Protein AF-A0A3D5YZ89-F1 (afdb_monomer_lite)

Structure (mmCIF, N/CA/C/O backbone):
data_AF-A0A3D5YZ89-F1
#
_entry.id   AF-A0A3D5YZ89-F1
#
loop_
_atom_site.group_PDB
_atom_site.id
_atom_site.type_symbol
_atom_site.label_atom_id
_atom_site.label_alt_id
_atom_site.label_comp_id
_atom_site.label_asym_id
_atom_site.label_entity_id
_atom_site.label_seq_id
_atom_site.pdbx_PDB_ins_code
_atom_site.Cartn_x
_atom_site.Cartn_y
_atom_site.Cartn_z
_atom_site.occupancy
_atom_site.B_iso_or_equiv
_atom_site.auth_seq_id
_atom_site.auth_comp_id
_atom_site.auth_asym_id
_atom_site.auth_atom_id
_atom_site.pdbx_PDB_model_num
ATOM 1 N N . MET A 1 1 ? -28.361 -8.183 -2.624 1.00 69.25 1 MET A N 1
ATOM 2 C CA . MET A 1 1 ? -28.214 -6.725 -2.853 1.00 69.25 1 MET A CA 1
ATOM 3 C C . MET A 1 1 ? -28.915 -6.401 -4.161 1.00 69.25 1 MET A C 1
ATOM 5 O O . MET A 1 1 ? -28.669 -7.115 -5.120 1.00 69.25 1 MET A O 1
ATOM 9 N N . ASN A 1 2 ? -29.807 -5.407 -4.195 1.00 83.25 2 ASN A N 1
ATOM 10 C CA . ASN A 1 2 ? -30.509 -5.013 -5.426 1.00 83.25 2 ASN A CA 1
ATOM 11 C C . ASN A 1 2 ? -29.498 -4.507 -6.480 1.00 83.25 2 ASN A C 1
ATOM 13 O O . ASN A 1 2 ? -28.559 -3.793 -6.115 1.00 83.25 2 ASN A O 1
ATOM 17 N N . SER A 1 3 ? -29.699 -4.844 -7.758 1.00 82.25 3 SER A N 1
ATOM 18 C CA . SER A 1 3 ? -28.872 -4.436 -8.903 1.00 82.25 3 SER A CA 1
ATOM 19 C C . SER A 1 3 ? -28.568 -2.934 -8.925 1.00 82.25 3 SER A C 1
ATOM 21 O O . SER A 1 3 ? -27.428 -2.553 -9.172 1.00 82.25 3 SER A O 1
ATOM 23 N N . LYS A 1 4 ? -29.528 -2.073 -8.546 1.00 86.69 4 LYS A N 1
ATOM 24 C CA . LYS A 1 4 ? -29.306 -0.614 -8.467 1.00 86.69 4 LYS A CA 1
ATOM 25 C C . LYS A 1 4 ? -28.193 -0.228 -7.486 1.00 86.69 4 LYS A C 1
ATOM 27 O O . LYS A 1 4 ? -27.366 0.620 -7.790 1.00 86.69 4 LYS A O 1
ATOM 32 N N . LYS A 1 5 ? -28.133 -0.873 -6.317 1.00 87.19 5 LYS A N 1
ATOM 33 C CA . LYS A 1 5 ? -27.087 -0.599 -5.314 1.00 87.19 5 LYS A CA 1
ATOM 34 C C . LYS A 1 5 ? -25.722 -1.096 -5.783 1.00 87.19 5 LYS A C 1
ATOM 36 O O . LYS A 1 5 ? -24.715 -0.466 -5.498 1.00 87.19 5 LYS A O 1
ATOM 41 N N . LEU A 1 6 ? -25.696 -2.202 -6.528 1.00 86.06 6 LEU A N 1
ATOM 42 C CA . LEU A 1 6 ? -24.467 -2.757 -7.092 1.00 86.06 6 LEU A CA 1
ATOM 43 C C . LEU A 1 6 ? -23.848 -1.825 -8.142 1.00 86.06 6 LEU A C 1
ATOM 45 O O . LEU A 1 6 ? -22.629 -1.692 -8.169 1.00 86.06 6 LEU A O 1
ATOM 49 N N . LEU A 1 7 ? -24.686 -1.144 -8.931 1.00 89.50 7 LEU A N 1
ATOM 50 C CA . LEU A 1 7 ? -24.260 -0.097 -9.862 1.00 89.50 7 LEU A CA 1
ATOM 51 C C . LEU A 1 7 ? -23.676 1.122 -9.136 1.00 89.50 7 LEU A C 1
ATOM 53 O O . LEU A 1 7 ? -22.639 1.629 -9.543 1.00 89.50 7 LEU A O 1
ATOM 57 N N . LEU A 1 8 ? -24.279 1.555 -8.025 1.00 91.88 8 LEU A N 1
ATOM 58 C CA . LEU A 1 8 ? -23.751 2.686 -7.248 1.00 91.88 8 LEU A CA 1
ATOM 59 C C . LEU A 1 8 ? -22.347 2.412 -6.686 1.00 91.88 8 LEU A C 1
ATOM 61 O O . LEU A 1 8 ? -21.511 3.310 -6.675 1.00 91.88 8 LEU A O 1
ATOM 65 N N . LEU A 1 9 ? -22.052 1.167 -6.294 1.00 94.25 9 LEU A N 1
ATOM 66 C CA . LEU A 1 9 ? -20.716 0.781 -5.817 1.00 94.25 9 LEU A CA 1
ATOM 67 C C . LEU A 1 9 ? -19.635 0.782 -6.907 1.00 94.25 9 LEU A C 1
ATOM 69 O O . LEU A 1 9 ? -18.457 0.658 -6.572 1.00 94.25 9 LEU A O 1
ATOM 73 N N . LEU A 1 10 ? -20.009 0.882 -8.187 1.00 95.19 10 LEU A N 1
ATOM 74 C CA . LEU A 1 10 ? -19.057 1.002 -9.294 1.00 95.19 10 LEU A CA 1
ATOM 75 C C . LEU A 1 10 ? -18.620 2.447 -9.539 1.00 95.19 10 LEU A C 1
ATOM 77 O O . LEU A 1 10 ? -17.572 2.642 -10.140 1.00 95.19 10 LEU A O 1
ATOM 81 N N . ILE A 1 11 ? -19.365 3.448 -9.057 1.00 94.44 11 ILE A N 1
ATOM 82 C CA . ILE A 1 11 ? -19.089 4.860 -9.361 1.00 94.44 11 ILE A CA 1
ATOM 83 C C . ILE A 1 11 ? -17.685 5.261 -8.898 1.00 94.44 11 ILE A C 1
ATOM 85 O O . ILE A 1 11 ? -16.894 5.727 -9.709 1.00 94.44 11 ILE A O 1
ATOM 89 N N . ALA A 1 12 ? -17.354 5.049 -7.621 1.00 94.06 12 ALA A N 1
ATOM 90 C CA . ALA A 1 12 ? -16.049 5.434 -7.080 1.00 94.06 12 ALA A CA 1
ATOM 91 C C . ALA A 1 12 ? -14.871 4.655 -7.716 1.00 94.06 12 ALA A C 1
ATOM 93 O O . ALA A 1 12 ? -13.917 5.298 -8.151 1.00 94.06 12 ALA A O 1
ATOM 94 N N . PRO A 1 13 ? -14.927 3.313 -7.855 1.00 96.25 13 PRO A N 1
ATOM 95 C CA . PRO A 1 13 ? -13.930 2.545 -8.606 1.00 96.25 13 PRO A CA 1
ATOM 96 C C . PRO A 1 13 ? -13.715 3.014 -10.047 1.00 96.25 13 PRO A C 1
ATOM 98 O O . PRO A 1 13 ? -12.576 3.167 -10.480 1.00 96.25 13 PRO A O 1
ATOM 101 N N . LEU A 1 14 ? -14.798 3.250 -10.794 1.00 95.88 14 LEU A N 1
ATOM 102 C CA . LEU A 1 14 ? -14.707 3.708 -12.178 1.00 95.88 14 LEU A CA 1
ATOM 103 C C . LEU A 1 14 ? -14.147 5.126 -12.245 1.00 95.88 14 LEU A C 1
ATOM 105 O O . LEU A 1 14 ? -13.285 5.384 -13.076 1.00 95.88 14 LEU A O 1
ATOM 109 N N . ALA A 1 15 ? -14.569 6.020 -11.349 1.00 93.88 15 ALA A N 1
ATOM 110 C CA . ALA A 1 15 ? -14.008 7.363 -11.257 1.00 93.88 15 ALA A CA 1
ATOM 111 C C . ALA A 1 15 ? -12.496 7.322 -10.996 1.00 93.88 15 ALA A C 1
ATOM 113 O O . ALA A 1 15 ? -11.756 8.009 -11.691 1.00 93.88 15 ALA A O 1
ATOM 114 N N . TYR A 1 16 ? -12.028 6.473 -10.071 1.00 94.12 16 TYR A N 1
ATOM 115 C CA . TYR A 1 16 ? -10.596 6.264 -9.828 1.00 94.12 16 TYR A CA 1
ATOM 116 C C . TYR A 1 16 ? -9.877 5.785 -11.098 1.00 94.12 16 TYR A C 1
ATOM 118 O O . TYR A 1 16 ? -8.867 6.360 -11.496 1.00 94.12 16 TYR A O 1
ATOM 126 N N . PHE A 1 17 ? -10.430 4.775 -11.778 1.00 95.69 17 PHE A N 1
ATOM 127 C CA . PHE A 1 17 ? -9.839 4.222 -12.995 1.00 95.69 17 PHE A CA 1
ATOM 128 C C . PHE A 1 17 ? -9.752 5.228 -14.147 1.00 95.69 17 PHE A C 1
ATOM 130 O O . PHE A 1 17 ? -8.690 5.390 -14.756 1.00 95.69 17 PHE A O 1
ATOM 137 N N . PHE A 1 18 ? -10.854 5.918 -14.440 1.00 94.88 18 PHE A N 1
ATOM 138 C CA . PHE A 1 18 ? -10.903 6.907 -15.513 1.00 94.88 18 PHE A CA 1
ATOM 139 C C . PHE A 1 18 ? -10.019 8.109 -15.210 1.00 94.88 18 PHE A C 1
ATOM 141 O O . PHE A 1 18 ? -9.320 8.577 -16.102 1.00 94.88 18 PHE A O 1
ATOM 148 N N . LEU A 1 19 ? -9.995 8.570 -13.959 1.00 93.12 19 LEU A N 1
ATOM 149 C CA . LEU A 1 19 ? -9.131 9.666 -13.546 1.00 93.12 19 LEU A CA 1
ATOM 150 C C . LEU A 1 19 ? -7.648 9.303 -13.680 1.00 93.12 19 LEU A C 1
ATOM 152 O O . LEU A 1 19 ? -6.886 10.092 -14.229 1.00 93.12 19 LEU A O 1
ATOM 156 N N . GLY A 1 20 ? -7.245 8.109 -13.232 1.00 92.94 20 GLY A N 1
ATOM 157 C CA . GLY A 1 20 ? -5.869 7.631 -13.389 1.00 92.94 20 GLY A CA 1
ATOM 158 C C . GLY A 1 20 ? -5.457 7.526 -14.852 1.00 92.94 20 GLY A C 1
ATOM 159 O O . GLY A 1 20 ? -4.423 8.060 -15.244 1.00 92.94 20 GLY A O 1
ATOM 160 N N . SER A 1 21 ? -6.322 6.934 -15.677 1.00 92.75 21 SER A N 1
ATOM 161 C CA . SER A 1 21 ? -6.095 6.810 -17.122 1.00 92.75 21 SER A CA 1
ATOM 162 C C . SER A 1 21 ? -6.003 8.173 -17.815 1.00 92.75 21 SER A C 1
ATOM 164 O O . SER A 1 21 ? -5.168 8.365 -18.693 1.00 92.75 21 SER A O 1
ATOM 166 N N . TYR A 1 22 ? -6.841 9.130 -17.415 1.00 93.56 22 TYR A N 1
ATOM 167 C CA . TYR A 1 22 ? -6.833 10.490 -17.950 1.00 93.56 22 TYR A CA 1
ATOM 168 C C . TYR A 1 22 ? -5.555 11.247 -17.570 1.00 93.56 22 TYR A C 1
ATOM 170 O O . TYR A 1 22 ? -4.918 11.852 -18.428 1.00 93.56 22 TYR A O 1
ATOM 178 N N . ILE A 1 23 ? -5.137 11.172 -16.303 1.00 91.19 23 ILE A N 1
ATOM 179 C CA . ILE A 1 23 ? -3.900 11.814 -15.838 1.00 91.19 23 ILE A CA 1
ATOM 180 C C . ILE A 1 23 ? -2.678 11.189 -16.519 1.00 91.19 23 ILE A C 1
ATOM 182 O O . ILE A 1 23 ? -1.787 11.925 -16.932 1.00 91.19 23 ILE A O 1
ATOM 186 N N . LEU A 1 24 ? -2.656 9.865 -16.706 1.00 90.88 24 LEU A N 1
ATOM 187 C CA . LEU A 1 24 ? -1.606 9.182 -17.465 1.00 90.88 24 LEU A CA 1
ATOM 188 C C . LEU A 1 24 ? -1.498 9.725 -18.901 1.00 90.88 24 LEU A C 1
ATOM 190 O O . LEU A 1 24 ? -0.399 10.005 -19.370 1.00 90.88 24 LEU A O 1
ATOM 194 N N . GLN A 1 25 ? -2.629 9.924 -19.586 1.00 90.00 25 GLN A N 1
ATOM 195 C CA . GLN A 1 25 ? -2.637 10.480 -20.945 1.00 90.00 25 GLN A CA 1
ATOM 196 C C . GLN A 1 25 ? -2.096 11.912 -21.002 1.00 90.00 25 GLN A C 1
ATOM 198 O O . GLN A 1 25 ? -1.398 12.255 -21.952 1.00 90.00 25 GLN A O 1
ATOM 203 N N . ILE A 1 26 ? -2.395 12.737 -19.994 1.00 89.25 26 ILE A N 1
ATOM 204 C CA . ILE A 1 26 ? -1.856 14.102 -19.900 1.00 89.25 26 ILE A CA 1
ATOM 205 C C . ILE A 1 26 ? -0.351 14.081 -19.623 1.00 89.25 26 ILE A C 1
ATOM 207 O O . ILE A 1 26 ? 0.381 14.883 -20.196 1.00 89.25 26 ILE A O 1
ATOM 211 N N . ALA A 1 27 ? 0.107 13.184 -18.746 1.00 84.81 27 ALA A N 1
ATOM 212 C CA . ALA A 1 27 ? 1.514 13.078 -18.374 1.00 84.81 27 ALA A CA 1
ATOM 213 C C . ALA A 1 27 ? 2.408 12.659 -19.555 1.00 84.81 27 ALA A C 1
ATOM 215 O O . ALA A 1 27 ? 3.570 13.050 -19.607 1.00 84.81 27 ALA A O 1
ATOM 216 N N . GLY A 1 28 ? 1.877 11.903 -20.521 1.00 86.25 28 GLY A N 1
ATOM 217 C CA . GLY A 1 28 ? 2.613 11.499 -21.718 1.00 86.25 28 GLY A CA 1
ATOM 218 C C . GLY A 1 28 ? 3.746 10.511 -21.417 1.00 86.25 28 GLY A C 1
ATOM 219 O O . GLY A 1 28 ? 3.620 9.637 -20.564 1.00 86.25 28 GLY A O 1
ATOM 220 N N . PHE A 1 29 ? 4.864 10.611 -22.144 1.00 88.19 29 PHE A N 1
ATOM 221 C CA . PHE A 1 29 ? 5.974 9.658 -22.017 1.00 88.19 29 PHE A CA 1
ATOM 222 C C . PHE A 1 29 ? 6.746 9.827 -20.700 1.00 88.19 29 PHE A C 1
ATOM 224 O O . PHE A 1 29 ? 7.206 10.921 -20.368 1.00 88.19 29 PHE A O 1
ATOM 231 N N . PHE A 1 30 ? 6.947 8.727 -19.974 1.00 88.12 30 PHE A N 1
ATOM 232 C CA . PHE A 1 30 ? 7.710 8.686 -18.723 1.00 88.12 30 PHE A CA 1
ATOM 233 C C . PHE A 1 30 ? 9.179 9.055 -18.935 1.00 88.12 30 PHE A C 1
ATOM 235 O O . PHE A 1 30 ? 9.796 9.670 -18.067 1.00 88.12 30 PHE A O 1
ATOM 242 N N . SER A 1 31 ? 9.736 8.725 -20.100 1.00 87.44 31 SER A N 1
ATOM 243 C CA . SER A 1 31 ? 11.105 9.083 -20.475 1.00 87.44 31 SER A CA 1
ATOM 244 C C . SER A 1 31 ? 11.361 10.596 -20.559 1.00 87.44 31 SER A C 1
ATOM 246 O O . SER A 1 31 ? 12.517 11.007 -20.475 1.00 87.44 31 SER A O 1
ATOM 248 N N . LEU A 1 32 ? 10.319 11.431 -20.680 1.00 85.81 32 LEU A N 1
ATOM 249 C CA . LEU A 1 32 ? 10.451 12.881 -20.887 1.00 85.81 32 LEU A CA 1
ATOM 250 C C . LEU A 1 32 ? 10.282 13.736 -19.618 1.00 85.81 32 LEU A C 1
ATOM 252 O O . LEU A 1 32 ? 10.770 14.863 -19.590 1.00 85.81 32 LEU A O 1
ATOM 256 N N . HIS A 1 33 ? 9.612 13.238 -18.573 1.00 74.81 33 HIS A N 1
ATOM 257 C CA . HIS A 1 33 ? 9.124 14.079 -17.460 1.00 74.81 33 HIS A CA 1
ATOM 258 C C . HIS A 1 33 ? 9.771 13.784 -16.098 1.00 74.81 33 HIS A C 1
ATOM 260 O O . HIS A 1 33 ? 9.301 14.259 -15.066 1.00 74.81 33 HIS A O 1
ATOM 266 N N . GLY A 1 34 ? 10.879 13.042 -16.092 1.00 63.22 34 GLY A N 1
ATOM 267 C CA . GLY A 1 34 ? 11.576 12.639 -14.874 1.00 63.22 34 GLY A CA 1
ATOM 268 C C . GLY A 1 34 ? 11.187 11.223 -14.470 1.00 63.22 34 GLY A C 1
ATOM 269 O O . GLY A 1 34 ? 10.025 10.912 -14.239 1.00 63.22 34 GLY A O 1
ATOM 270 N N . ALA A 1 35 ? 12.190 10.355 -14.419 1.00 68.38 35 ALA A N 1
ATOM 271 C CA . ALA A 1 35 ? 12.009 8.914 -14.326 1.00 68.38 35 ALA A CA 1
ATOM 272 C C . ALA A 1 35 ? 12.094 8.378 -12.882 1.00 68.38 35 ALA A C 1
ATOM 274 O O . ALA A 1 35 ? 12.269 7.177 -12.695 1.00 68.38 35 ALA A O 1
ATOM 275 N N . ASP A 1 36 ? 12.046 9.246 -11.868 1.00 79.50 36 ASP A N 1
ATOM 276 C CA . ASP A 1 36 ? 12.190 8.863 -10.459 1.00 79.50 36 ASP A CA 1
ATOM 277 C C . ASP A 1 36 ? 10.846 8.980 -9.711 1.00 79.50 36 ASP A C 1
ATOM 279 O O . ASP A 1 36 ? 10.314 10.094 -9.602 1.00 79.50 36 ASP A O 1
ATOM 283 N N . PRO A 1 37 ? 10.286 7.877 -9.168 1.00 88.75 37 PRO A N 1
ATOM 284 C CA . PRO A 1 37 ? 10.912 6.558 -9.000 1.00 88.75 37 PRO A CA 1
ATOM 285 C C . PRO A 1 37 ? 10.583 5.515 -10.079 1.00 88.75 37 PRO A C 1
ATOM 287 O O . PRO A 1 37 ? 10.983 4.355 -9.953 1.00 88.75 37 PRO A O 1
ATOM 290 N N . GLU A 1 38 ? 9.878 5.882 -11.148 1.00 91.88 38 GLU A N 1
ATOM 291 C CA . GLU A 1 38 ? 9.334 4.956 -12.149 1.00 91.88 38 GLU A CA 1
ATOM 292 C C . GLU A 1 38 ? 10.390 4.033 -12.782 1.00 91.88 38 GLU A C 1
ATOM 294 O O . GLU A 1 38 ? 10.180 2.824 -12.885 1.00 91.88 38 GLU A O 1
ATOM 299 N N . CYS A 1 39 ? 11.549 4.570 -13.164 1.00 91.50 39 CYS A N 1
ATOM 300 C CA . CYS A 1 39 ? 12.655 3.826 -13.767 1.00 91.50 39 CYS A CA 1
ATOM 301 C C . CYS A 1 39 ? 13.263 2.820 -12.790 1.00 91.50 39 CYS A C 1
ATOM 303 O O . CYS A 1 39 ? 13.548 1.677 -13.147 1.00 91.50 39 CYS A O 1
ATOM 305 N N . ILE A 1 40 ? 13.413 3.203 -11.527 1.00 90.81 40 ILE A N 1
ATOM 306 C CA . ILE A 1 40 ? 13.962 2.314 -10.509 1.00 90.81 40 ILE A CA 1
ATOM 307 C C . ILE A 1 40 ? 13.003 1.141 -10.233 1.00 90.81 40 ILE A C 1
ATOM 309 O O . ILE A 1 40 ? 13.446 -0.010 -10.105 1.00 90.81 40 ILE A O 1
ATOM 313 N N . TYR A 1 41 ? 11.689 1.388 -10.223 1.00 93.69 41 TYR A N 1
ATOM 314 C CA . TYR A 1 41 ? 10.683 0.323 -10.149 1.00 93.69 41 TYR A CA 1
ATOM 315 C C . TYR A 1 41 ? 10.621 -0.525 -11.420 1.00 93.69 41 TYR A C 1
ATOM 317 O O . TYR A 1 41 ? 10.452 -1.741 -11.320 1.00 93.69 41 TYR A O 1
ATOM 325 N N . PHE A 1 42 ? 10.828 0.074 -12.592 1.00 95.00 42 PHE A N 1
ATOM 326 C CA . PHE A 1 42 ? 10.942 -0.642 -13.860 1.00 95.00 42 PHE A CA 1
ATOM 327 C C . PHE A 1 42 ? 12.118 -1.625 -13.846 1.00 95.00 42 PHE A C 1
ATOM 329 O O . PHE A 1 42 ? 11.928 -2.815 -14.092 1.00 95.00 42 PHE A O 1
ATOM 336 N N . ILE A 1 43 ? 13.323 -1.167 -13.492 1.00 94.31 43 ILE A N 1
ATOM 337 C CA . ILE A 1 43 ? 14.522 -2.017 -13.436 1.00 94.31 43 ILE A CA 1
ATOM 338 C C . ILE A 1 43 ? 14.361 -3.117 -12.383 1.00 94.31 43 ILE A C 1
ATOM 340 O O . ILE A 1 43 ? 14.690 -4.277 -12.638 1.00 94.31 43 ILE A O 1
ATOM 344 N N . SER A 1 44 ? 13.804 -2.783 -11.218 1.00 94.38 44 SER A N 1
ATOM 345 C CA . SER A 1 44 ? 13.536 -3.761 -10.159 1.00 94.38 44 SER A CA 1
ATOM 346 C C . SER A 1 44 ? 12.519 -4.817 -10.606 1.00 94.38 44 SER A C 1
ATOM 348 O O . SER A 1 44 ? 12.760 -6.011 -10.438 1.00 94.38 44 SER A O 1
ATOM 350 N N . GLY A 1 45 ? 11.424 -4.400 -11.248 1.00 95.62 45 GLY A N 1
ATOM 351 C CA . GLY A 1 45 ? 10.426 -5.297 -11.827 1.00 95.62 45 GLY A CA 1
ATOM 352 C C . GLY A 1 45 ? 10.998 -6.188 -12.929 1.00 95.62 45 GLY A C 1
ATOM 353 O O . GLY A 1 45 ? 10.734 -7.388 -12.946 1.00 95.62 45 GLY A O 1
ATOM 354 N N . LEU A 1 46 ? 11.849 -5.644 -13.803 1.00 96.12 46 LEU A N 1
ATOM 355 C CA . LEU A 1 46 ? 12.543 -6.411 -14.839 1.00 96.12 46 LEU A CA 1
ATOM 356 C C . LEU A 1 46 ? 13.503 -7.446 -14.234 1.00 96.12 46 LEU A C 1
ATOM 358 O O . LEU A 1 46 ? 13.571 -8.578 -14.714 1.00 96.12 46 LEU A O 1
ATOM 362 N N . SER A 1 47 ? 14.218 -7.094 -13.164 1.00 95.25 47 SER A N 1
ATOM 363 C CA . SER A 1 47 ? 15.087 -8.029 -12.441 1.00 95.25 47 SER A CA 1
ATOM 364 C C . SER A 1 47 ? 14.284 -9.207 -11.877 1.00 95.25 47 SER A C 1
ATOM 366 O O . SER A 1 47 ? 14.579 -10.368 -12.183 1.00 95.25 47 SER A O 1
ATOM 368 N N . VAL A 1 48 ? 13.187 -8.912 -11.171 1.00 96.00 48 VAL A N 1
ATOM 369 C CA . VAL A 1 48 ? 12.275 -9.923 -10.616 1.00 96.00 48 VAL A CA 1
ATOM 370 C C . VAL A 1 48 ? 11.628 -10.762 -11.722 1.00 96.00 48 VAL A C 1
ATOM 372 O O . VAL A 1 48 ? 11.553 -11.984 -11.596 1.00 96.00 48 VAL A O 1
ATOM 375 N N . ALA A 1 49 ? 11.245 -10.159 -12.851 1.00 97.06 49 ALA A N 1
ATOM 376 C CA . ALA A 1 49 ? 10.716 -10.881 -14.010 1.00 97.06 49 ALA A CA 1
ATOM 377 C C . ALA A 1 49 ? 11.718 -11.893 -14.578 1.00 97.06 49 ALA A C 1
ATOM 379 O O . ALA A 1 49 ? 11.311 -12.938 -15.087 1.00 97.06 49 ALA A O 1
ATOM 380 N N . ASN A 1 50 ? 13.019 -11.611 -14.488 1.00 96.31 50 ASN A N 1
ATOM 381 C CA . ASN A 1 50 ? 14.099 -12.522 -14.871 1.00 96.31 50 ASN A CA 1
ATOM 382 C C . ASN A 1 50 ? 14.434 -13.566 -13.787 1.00 96.31 50 ASN A C 1
ATOM 384 O O . ASN A 1 50 ? 15.400 -14.309 -13.946 1.00 96.31 50 ASN A O 1
ATOM 388 N N . GLY A 1 51 ? 13.666 -13.633 -12.696 1.00 93.56 51 GLY A N 1
ATOM 389 C CA . GLY A 1 51 ? 13.915 -14.546 -11.579 1.00 93.56 51 GLY A CA 1
ATOM 390 C C . GLY A 1 51 ? 15.071 -14.111 -10.675 1.00 93.56 51 GLY A C 1
ATOM 391 O O . GLY A 1 51 ? 15.551 -14.906 -9.871 1.00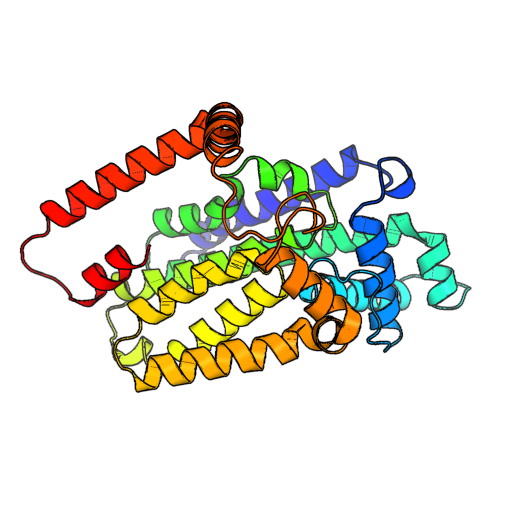 93.56 51 GLY A O 1
ATOM 392 N N . LYS A 1 52 ? 15.538 -12.862 -10.798 1.00 92.06 52 LYS A N 1
ATOM 393 C CA . LYS A 1 52 ? 16.595 -12.307 -9.950 1.00 92.06 52 LYS A CA 1
ATOM 394 C C . LYS A 1 52 ? 15.970 -11.560 -8.774 1.00 92.06 52 LYS A C 1
ATOM 396 O O . LYS A 1 52 ? 15.052 -10.768 -8.945 1.00 92.06 52 LYS A O 1
ATOM 401 N N . LEU A 1 53 ? 16.497 -11.796 -7.574 1.00 86.19 53 LEU A N 1
ATOM 402 C CA .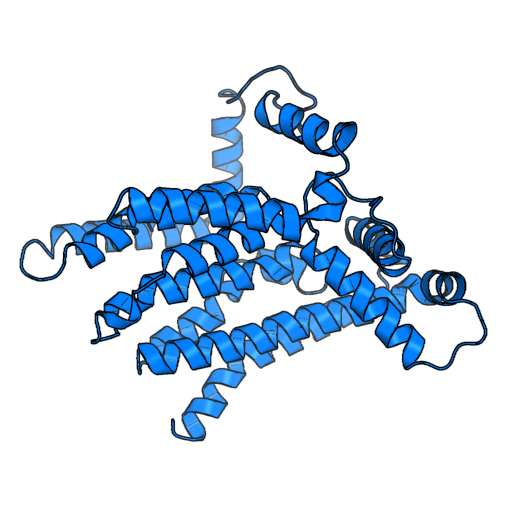 LEU A 1 53 ? 16.043 -11.131 -6.343 1.00 86.19 53 LEU A CA 1
ATOM 403 C C . LEU A 1 53 ? 16.857 -9.873 -6.002 1.00 86.19 53 LEU A C 1
ATOM 405 O O . LEU A 1 53 ? 16.541 -9.180 -5.042 1.00 86.19 53 LEU A O 1
ATOM 409 N N . MET A 1 54 ? 17.893 -9.566 -6.785 1.00 82.88 54 MET A N 1
ATOM 410 C CA . MET A 1 54 ? 18.633 -8.310 -6.664 1.00 82.88 54 MET A CA 1
ATOM 411 C C . MET A 1 54 ? 17.808 -7.178 -7.270 1.00 82.88 54 MET A C 1
ATOM 413 O O . MET A 1 54 ? 17.459 -7.226 -8.449 1.00 82.88 54 MET A O 1
ATOM 417 N N . LEU A 1 55 ? 17.495 -6.168 -6.469 1.00 83.19 55 LEU A N 1
ATOM 418 C CA . LEU A 1 55 ? 16.672 -5.032 -6.875 1.00 83.19 55 LEU A CA 1
ATOM 419 C C . LEU A 1 55 ? 17.531 -3.804 -7.164 1.00 83.19 55 LEU A C 1
ATOM 421 O O . LEU A 1 55 ? 18.597 -3.641 -6.580 1.00 83.19 55 LEU A O 1
ATOM 425 N N . GLY A 1 56 ? 17.024 -2.920 -8.026 1.00 72.62 56 GLY A N 1
ATOM 426 C CA . GLY A 1 56 ? 17.582 -1.576 -8.187 1.00 72.62 56 GLY A CA 1
ATOM 427 C C . GLY A 1 56 ? 17.115 -0.615 -7.090 1.00 72.62 56 GLY A C 1
ATOM 428 O O . GLY A 1 56 ? 17.845 0.304 -6.740 1.00 72.62 56 GLY A O 1
ATOM 429 N N . HIS A 1 57 ? 15.918 -0.836 -6.529 1.00 77.25 57 HIS A N 1
ATOM 430 C CA . HIS A 1 57 ? 15.376 -0.032 -5.437 1.00 77.25 57 HIS A CA 1
ATOM 431 C C . HIS A 1 57 ? 15.518 -0.715 -4.086 1.00 77.25 57 HIS A C 1
ATOM 433 O O . HIS A 1 57 ? 15.055 -1.843 -3.903 1.00 77.25 57 HIS A O 1
ATOM 439 N N . ILE A 1 58 ? 16.091 0.011 -3.136 1.00 77.62 58 ILE A N 1
ATOM 440 C CA . ILE A 1 58 ? 16.302 -0.445 -1.760 1.00 77.62 58 ILE A CA 1
ATOM 441 C C . ILE A 1 58 ? 15.984 0.638 -0.721 1.00 77.62 58 ILE A C 1
ATOM 443 O O . ILE A 1 58 ? 15.971 0.350 0.471 1.00 77.62 58 ILE A O 1
ATOM 447 N N . ASP A 1 59 ? 15.689 1.864 -1.164 1.00 75.81 59 ASP A N 1
ATOM 448 C CA . ASP A 1 59 ? 15.392 3.017 -0.301 1.00 75.81 59 ASP A CA 1
ATOM 449 C C . ASP A 1 59 ? 13.942 3.006 0.220 1.00 75.81 59 ASP A C 1
ATOM 451 O O . ASP A 1 59 ? 13.452 3.962 0.809 1.00 75.81 59 ASP A O 1
ATOM 455 N N . ASN A 1 60 ? 13.205 1.930 -0.034 1.00 83.69 60 ASN A N 1
ATOM 456 C CA . ASN A 1 60 ? 12.043 1.455 0.704 1.00 83.69 60 ASN A CA 1
ATOM 457 C C . ASN A 1 60 ? 11.731 0.029 0.195 1.00 83.69 60 ASN A C 1
ATOM 459 O O . ASN A 1 60 ? 12.345 -0.432 -0.770 1.00 83.69 60 ASN A O 1
ATOM 463 N N . PRO A 1 61 ? 10.786 -0.702 0.815 1.00 88.19 61 PRO A N 1
ATOM 464 C CA . PRO A 1 61 ? 10.470 -2.039 0.350 1.00 88.19 61 PRO A CA 1
ATOM 465 C C . PRO A 1 61 ? 9.870 -2.079 -1.057 1.00 88.19 61 PRO A C 1
ATOM 467 O O . PRO A 1 61 ? 10.417 -2.758 -1.926 1.00 88.19 61 PRO A O 1
ATOM 470 N N . GLY A 1 62 ? 8.737 -1.394 -1.279 1.00 93.44 62 GLY A N 1
ATOM 471 C CA . GLY A 1 62 ? 8.078 -1.274 -2.586 1.00 93.44 62 GLY A CA 1
ATOM 472 C C . GLY A 1 62 ? 7.788 -2.600 -3.307 1.00 93.44 62 GLY A C 1
ATOM 473 O O . GLY A 1 62 ? 7.465 -2.611 -4.496 1.00 93.44 62 GLY A O 1
ATOM 474 N N . THR A 1 63 ? 7.911 -3.735 -2.618 1.00 94.62 63 THR A N 1
ATOM 475 C CA . THR A 1 63 ? 8.069 -5.052 -3.239 1.00 94.62 63 THR A CA 1
ATOM 476 C C . THR A 1 63 ? 6.792 -5.542 -3.925 1.00 94.62 63 THR A C 1
ATOM 478 O O . THR A 1 63 ? 6.889 -6.088 -5.024 1.00 94.62 63 THR A O 1
ATOM 481 N N . PRO A 1 64 ? 5.578 -5.284 -3.396 1.00 96.75 64 PRO A N 1
ATOM 482 C CA . PRO A 1 64 ? 4.346 -5.582 -4.120 1.00 96.75 64 PRO A CA 1
ATOM 483 C C . PRO A 1 64 ? 4.265 -4.921 -5.499 1.00 96.75 64 PRO A C 1
ATOM 485 O O . PRO A 1 64 ? 3.803 -5.557 -6.445 1.00 96.75 64 PRO A O 1
ATOM 488 N N . LEU A 1 65 ? 4.759 -3.685 -5.647 1.00 96.44 65 LEU A N 1
ATOM 489 C CA . LEU A 1 65 ? 4.809 -3.028 -6.954 1.00 96.44 65 LEU A CA 1
ATOM 490 C C . LEU A 1 65 ? 5.842 -3.693 -7.872 1.00 96.44 65 LEU A C 1
ATOM 492 O O . LEU A 1 65 ? 5.568 -3.876 -9.052 1.00 96.44 65 LEU A O 1
ATOM 496 N N . GLN A 1 66 ? 6.994 -4.106 -7.341 1.00 95.81 66 GLN A N 1
ATOM 497 C CA . GLN A 1 66 ? 8.024 -4.812 -8.114 1.00 95.81 66 GLN A CA 1
ATOM 498 C C . GLN A 1 66 ? 7.514 -6.166 -8.632 1.00 95.81 66 GLN A C 1
ATOM 500 O O . GLN A 1 66 ? 7.742 -6.508 -9.792 1.00 95.81 66 GLN A O 1
ATOM 505 N N . TYR A 1 67 ? 6.771 -6.915 -7.811 1.00 96.88 67 TYR A N 1
ATOM 506 C CA . TYR A 1 67 ? 6.121 -8.154 -8.242 1.00 96.88 67 TYR A CA 1
ATOM 507 C C . TYR A 1 67 ? 5.032 -7.909 -9.285 1.00 96.88 67 TYR A C 1
ATOM 509 O O . TYR A 1 67 ? 4.959 -8.642 -10.272 1.00 96.88 67 TYR A O 1
ATOM 517 N N . LEU A 1 68 ? 4.209 -6.872 -9.099 1.00 97.94 68 LEU A N 1
ATOM 518 C CA . LEU A 1 68 ? 3.203 -6.493 -10.087 1.00 97.94 68 LEU A CA 1
ATOM 519 C C . LEU A 1 68 ? 3.860 -6.107 -11.419 1.00 97.94 68 LEU A C 1
ATOM 521 O O . LEU A 1 68 ? 3.425 -6.583 -12.463 1.00 97.94 68 LEU A O 1
ATOM 525 N N . ALA A 1 69 ? 4.933 -5.314 -11.385 1.00 97.56 69 ALA A N 1
ATOM 526 C CA . ALA A 1 69 ? 5.720 -4.951 -12.559 1.00 97.56 69 ALA A CA 1
ATOM 527 C C . ALA A 1 69 ? 6.261 -6.193 -13.272 1.00 97.56 69 ALA A C 1
ATOM 529 O O . ALA A 1 69 ? 6.065 -6.345 -14.475 1.00 97.56 69 ALA A O 1
ATOM 530 N N . ALA A 1 70 ? 6.855 -7.127 -12.527 1.00 97.81 70 ALA A N 1
ATOM 531 C CA . ALA A 1 70 ? 7.378 -8.364 -13.088 1.00 97.81 70 ALA A CA 1
ATOM 532 C C . ALA A 1 70 ? 6.300 -9.198 -13.796 1.00 97.81 70 ALA A C 1
ATOM 534 O O . ALA A 1 70 ? 6.512 -9.675 -14.915 1.00 97.81 70 ALA A O 1
ATOM 535 N N . LEU A 1 71 ? 5.133 -9.343 -13.159 1.00 98.44 71 LEU A N 1
ATOM 536 C CA . LEU A 1 71 ? 3.985 -10.045 -13.725 1.00 98.44 71 LEU A CA 1
ATOM 537 C C . LEU A 1 71 ? 3.478 -9.346 -14.991 1.00 98.44 71 LEU A C 1
ATOM 539 O O . LEU A 1 71 ? 3.320 -9.995 -16.023 1.00 98.44 71 LEU A O 1
ATOM 543 N N . VAL A 1 72 ? 3.256 -8.031 -14.928 1.00 98.50 72 VAL A N 1
ATOM 544 C CA . VAL A 1 72 ? 2.764 -7.241 -16.063 1.00 98.50 72 VAL A CA 1
ATOM 545 C C . VAL A 1 72 ? 3.737 -7.321 -17.234 1.00 98.50 72 VAL A C 1
ATOM 547 O O . VAL A 1 72 ? 3.301 -7.575 -18.350 1.00 98.50 72 VAL A O 1
ATOM 550 N N . PHE A 1 73 ? 5.045 -7.190 -17.007 1.00 98.44 73 PHE A N 1
ATOM 551 C CA . PHE A 1 73 ? 6.032 -7.244 -18.088 1.00 98.44 73 PHE A CA 1
ATOM 552 C C . PHE A 1 73 ? 6.027 -8.606 -18.785 1.00 98.44 73 PHE A C 1
ATOM 554 O O . PHE A 1 73 ? 6.034 -8.675 -20.012 1.00 98.44 73 PHE A O 1
ATOM 561 N N . ARG A 1 74 ? 5.947 -9.703 -18.021 1.00 98.19 74 ARG A N 1
ATOM 562 C CA . ARG A 1 74 ? 5.846 -11.053 -18.592 1.00 98.19 74 ARG A CA 1
ATOM 563 C C . ARG A 1 74 ? 4.550 -11.261 -19.370 1.00 98.19 74 ARG A C 1
ATOM 565 O O . ARG A 1 74 ? 4.602 -11.833 -20.455 1.00 98.19 74 ARG A O 1
ATOM 572 N N . LEU A 1 75 ? 3.418 -10.789 -18.849 1.00 98.25 75 LEU A N 1
ATOM 573 C CA . LEU A 1 75 ? 2.125 -10.895 -19.528 1.00 98.25 75 LEU A CA 1
ATOM 574 C C . LEU A 1 75 ? 2.088 -10.066 -20.814 1.00 98.25 75 LEU A C 1
ATOM 576 O O . LEU A 1 75 ? 1.645 -10.566 -21.840 1.00 98.25 75 LEU A O 1
ATOM 580 N N . VAL A 1 76 ? 2.583 -8.828 -20.781 1.00 98.19 76 VAL A N 1
ATOM 581 C CA . VAL A 1 76 ? 2.638 -7.960 -21.964 1.00 98.19 76 VAL A CA 1
ATOM 582 C C . VAL A 1 76 ? 3.514 -8.581 -23.037 1.00 98.19 76 VAL A C 1
ATOM 584 O O . VAL A 1 76 ? 3.057 -8.694 -24.170 1.00 98.19 76 VAL A O 1
ATOM 587 N N . TYR A 1 77 ? 4.718 -9.039 -22.683 1.00 97.94 77 TYR A N 1
ATOM 588 C CA . TYR A 1 77 ? 5.602 -9.724 -23.623 1.00 97.94 77 TYR A CA 1
ATOM 589 C C . TYR A 1 77 ? 4.938 -10.971 -24.216 1.00 97.94 77 TYR A C 1
ATOM 591 O O . TYR A 1 77 ? 4.971 -11.158 -25.421 1.00 97.94 77 TYR A O 1
ATOM 599 N N . PHE A 1 78 ? 4.275 -11.789 -23.393 1.00 97.38 78 PHE A N 1
ATOM 600 C CA . PHE A 1 78 ? 3.585 -12.994 -23.860 1.00 97.38 78 PHE A CA 1
ATOM 601 C C . PHE A 1 78 ? 2.414 -12.702 -24.816 1.00 97.38 78 PHE A C 1
ATOM 603 O O . PHE A 1 78 ? 2.140 -13.501 -25.707 1.00 97.38 78 PHE A O 1
ATOM 610 N N . LEU A 1 79 ? 1.705 -11.585 -24.625 1.00 96.75 79 LEU A N 1
ATOM 611 C CA . LEU A 1 79 ? 0.496 -11.253 -25.385 1.00 96.75 79 LEU A CA 1
ATOM 612 C C . LEU A 1 79 ? 0.757 -10.399 -26.632 1.00 96.75 79 LEU A C 1
ATOM 614 O O . LEU A 1 79 ? -0.069 -10.398 -27.545 1.00 96.75 79 LEU A O 1
ATOM 618 N N . ARG A 1 80 ? 1.858 -9.641 -26.679 1.00 94.56 80 ARG A N 1
ATOM 619 C CA . ARG A 1 80 ? 2.179 -8.769 -27.818 1.00 94.56 80 ARG A CA 1
ATOM 620 C C . ARG A 1 80 ? 3.023 -9.500 -28.856 1.00 94.56 80 ARG A C 1
ATOM 622 O O . ARG A 1 80 ? 3.822 -10.368 -28.533 1.00 94.56 80 ARG A O 1
ATOM 629 N N . SER A 1 81 ? 2.924 -9.080 -30.111 1.00 92.62 81 SER A N 1
ATOM 630 C CA . SER A 1 81 ? 3.886 -9.495 -31.131 1.00 92.62 81 SER A CA 1
ATOM 631 C C . SER A 1 81 ? 5.240 -8.824 -30.879 1.00 92.62 81 SER A C 1
ATOM 633 O O . SER A 1 81 ? 5.313 -7.603 -30.733 1.00 92.62 81 SER A O 1
ATOM 635 N N . HIS A 1 82 ? 6.313 -9.611 -30.851 1.00 92.81 82 HIS A N 1
ATOM 636 C CA . HIS A 1 82 ? 7.682 -9.132 -30.669 1.00 92.81 82 HIS A CA 1
ATOM 637 C C . HIS A 1 82 ? 8.656 -9.957 -31.524 1.00 92.81 82 HIS A C 1
ATOM 639 O O . HIS A 1 82 ? 8.390 -11.110 -31.855 1.00 92.81 82 HIS A O 1
ATOM 645 N N . GLN A 1 83 ? 9.796 -9.361 -31.883 1.00 87.31 83 GLN A N 1
ATOM 646 C CA . GLN A 1 83 ? 10.846 -10.018 -32.682 1.00 87.31 83 GLN A CA 1
ATOM 647 C C . GLN A 1 83 ? 12.143 -10.261 -31.892 1.00 87.31 83 GLN A C 1
ATOM 649 O O . GLN A 1 83 ? 12.995 -11.031 -32.325 1.00 87.31 83 GLN A O 1
ATOM 654 N N . GLY A 1 84 ? 12.301 -9.610 -30.735 1.00 91.38 84 GLY A N 1
ATOM 655 C CA . GLY A 1 84 ? 13.491 -9.707 -29.889 1.00 91.38 84 GLY A CA 1
ATOM 656 C C . GLY A 1 84 ? 13.296 -10.601 -28.667 1.00 91.38 84 GLY A C 1
ATOM 657 O O . GLY A 1 84 ? 12.201 -11.095 -28.399 1.00 91.38 84 GLY A O 1
ATOM 658 N N . SER A 1 85 ? 14.375 -10.770 -27.901 1.00 96.19 85 SER A N 1
ATOM 659 C CA . SER A 1 85 ? 14.322 -11.397 -26.578 1.00 96.19 85 SER A CA 1
ATOM 660 C C . SER A 1 85 ? 13.545 -10.529 -25.582 1.00 96.19 85 SER A C 1
ATOM 662 O O . SER A 1 85 ? 13.439 -9.316 -25.757 1.00 96.19 85 SER A O 1
ATOM 664 N N . PHE A 1 86 ? 13.064 -11.138 -24.493 1.00 97.19 86 PHE A N 1
ATOM 665 C CA . PHE A 1 86 ? 12.302 -10.456 -23.437 1.00 97.19 86 PHE A CA 1
ATOM 666 C C . PHE A 1 86 ? 12.949 -9.151 -22.962 1.00 97.19 86 PHE A C 1
ATOM 668 O O . PHE A 1 86 ? 12.313 -8.103 -22.977 1.00 97.19 86 PHE A O 1
ATOM 675 N N . ASN A 1 87 ? 14.231 -9.192 -22.595 1.00 96.94 87 ASN A N 1
ATOM 676 C CA . ASN A 1 87 ? 14.921 -8.006 -22.085 1.00 96.94 87 ASN A CA 1
ATOM 677 C C . ASN A 1 87 ? 15.075 -6.924 -23.157 1.00 96.94 87 ASN A C 1
ATOM 679 O O . ASN A 1 87 ? 14.926 -5.746 -22.848 1.00 96.94 87 ASN A O 1
ATOM 683 N N . HIS A 1 88 ? 15.342 -7.315 -24.406 1.00 96.56 88 HIS A N 1
ATOM 684 C CA . HIS A 1 88 ? 15.440 -6.363 -25.506 1.00 96.56 88 HIS A CA 1
ATOM 685 C C . HIS A 1 88 ? 14.090 -5.689 -25.778 1.00 96.56 88 HIS A C 1
ATOM 687 O O . HIS A 1 88 ? 14.039 -4.470 -25.878 1.00 96.56 88 HIS A O 1
ATOM 693 N N . ASP A 1 89 ? 12.997 -6.454 -25.855 1.00 97.25 89 ASP A N 1
ATOM 694 C CA . ASP A 1 89 ? 11.658 -5.899 -26.088 1.00 97.25 89 ASP A CA 1
ATOM 695 C C . ASP A 1 89 ? 11.220 -4.959 -24.956 1.00 97.25 89 ASP A C 1
ATOM 697 O O . ASP A 1 89 ? 10.755 -3.853 -25.232 1.00 97.25 89 ASP A O 1
ATOM 701 N N . VAL A 1 90 ? 11.430 -5.356 -23.696 1.00 97.00 90 VAL A N 1
ATOM 702 C CA . VAL A 1 90 ? 11.066 -4.542 -22.528 1.00 97.00 90 VAL A CA 1
ATOM 703 C C . VAL A 1 90 ? 11.846 -3.228 -22.490 1.00 97.00 90 VAL A C 1
ATOM 705 O O . VAL A 1 90 ? 11.244 -2.172 -22.313 1.00 97.00 90 VAL A O 1
ATOM 708 N N . LEU A 1 91 ? 13.165 -3.268 -22.706 1.00 95.50 91 LEU A N 1
ATOM 709 C CA . LEU A 1 91 ? 14.005 -2.066 -22.710 1.00 95.50 91 LEU A CA 1
ATOM 710 C C . LEU A 1 91 ? 13.720 -1.160 -23.915 1.00 95.50 91 LEU A C 1
ATOM 712 O O . LEU A 1 91 ? 13.632 0.053 -23.752 1.00 95.50 91 LEU A O 1
ATOM 716 N N . ALA A 1 92 ? 13.531 -1.735 -25.106 1.00 95.62 92 ALA A N 1
ATOM 717 C CA . ALA A 1 92 ? 13.235 -0.971 -26.317 1.00 95.62 92 ALA A CA 1
ATOM 718 C C . ALA A 1 92 ? 11.856 -0.291 -26.269 1.00 95.62 92 ALA A C 1
ATOM 720 O O . ALA A 1 92 ? 11.649 0.719 -26.933 1.00 95.62 92 ALA A O 1
ATOM 721 N N . ASN A 1 93 ? 10.918 -0.824 -25.478 1.00 95.81 93 ASN A N 1
ATOM 722 C CA . ASN A 1 93 ? 9.562 -0.294 -25.333 1.00 95.81 93 ASN A CA 1
ATOM 723 C C . ASN A 1 93 ? 9.285 0.225 -23.908 1.00 95.81 93 ASN A C 1
ATOM 725 O O . ASN A 1 93 ? 8.160 0.101 -23.417 1.00 95.81 93 ASN A O 1
ATOM 729 N N . PHE A 1 94 ? 10.298 0.801 -23.251 1.00 94.62 94 PHE A N 1
ATOM 730 C CA . PHE A 1 94 ? 10.262 1.275 -21.860 1.00 94.62 94 PHE A CA 1
ATOM 731 C C . PHE A 1 94 ? 8.966 2.016 -21.483 1.00 94.62 94 PHE A C 1
ATOM 733 O O . PHE A 1 94 ? 8.254 1.602 -20.565 1.00 94.62 94 PHE A O 1
ATOM 740 N N . ASP A 1 95 ? 8.620 3.069 -22.229 1.00 94.75 95 ASP A N 1
ATOM 741 C CA . ASP A 1 95 ? 7.442 3.895 -21.950 1.00 94.75 95 ASP A CA 1
ATOM 742 C C . ASP A 1 95 ? 6.135 3.108 -22.041 1.00 94.75 95 ASP A C 1
ATOM 744 O O . ASP A 1 95 ? 5.255 3.270 -21.197 1.00 94.75 95 ASP A O 1
ATOM 748 N N . MET A 1 96 ? 6.005 2.229 -23.036 1.00 95.31 96 MET A N 1
ATOM 749 C CA . MET A 1 96 ? 4.805 1.416 -23.227 1.00 95.31 96 MET A CA 1
ATOM 750 C C . MET A 1 96 ? 4.613 0.448 -22.058 1.00 95.31 96 MET A C 1
ATOM 752 O O . MET A 1 96 ? 3.517 0.367 -21.506 1.00 95.31 96 MET A O 1
ATOM 756 N N . TYR A 1 97 ? 5.679 -0.229 -21.622 1.00 97.00 97 TYR A N 1
ATOM 757 C CA . TYR A 1 97 ? 5.614 -1.122 -20.465 1.00 97.00 97 TYR A CA 1
ATOM 758 C C . TYR A 1 97 ? 5.233 -0.372 -19.179 1.00 97.00 97 TYR A C 1
ATOM 760 O O . TYR A 1 97 ? 4.427 -0.884 -18.400 1.00 97.00 97 TYR A O 1
ATOM 768 N N . LEU A 1 98 ? 5.740 0.849 -18.972 1.00 95.69 98 LEU A N 1
ATOM 769 C CA . LEU A 1 98 ? 5.337 1.692 -17.840 1.00 95.69 98 LEU A CA 1
ATOM 770 C C . LEU A 1 98 ? 3.882 2.169 -17.928 1.00 95.69 98 LEU A C 1
ATOM 772 O O . LEU A 1 98 ? 3.180 2.139 -16.918 1.00 95.69 98 LEU A O 1
ATOM 776 N N . HIS A 1 99 ? 3.394 2.538 -19.116 1.00 95.12 99 HIS A N 1
ATOM 777 C CA . HIS A 1 99 ? 1.983 2.890 -19.318 1.00 95.12 99 HIS A CA 1
ATOM 778 C C . HIS A 1 99 ? 1.065 1.719 -18.976 1.00 95.12 99 HIS A C 1
ATOM 780 O O . HIS A 1 99 ? 0.105 1.874 -18.221 1.00 95.12 99 HIS A O 1
ATOM 786 N N . VAL A 1 100 ? 1.378 0.525 -19.488 1.00 96.62 100 VAL A N 1
ATOM 787 C CA . VAL A 1 100 ? 0.590 -0.676 -19.195 1.00 96.62 100 VAL A CA 1
ATOM 788 C C . VAL A 1 100 ? 0.660 -1.021 -17.706 1.00 96.62 100 VAL A C 1
ATOM 790 O O . VAL A 1 100 ? -0.354 -1.402 -17.123 1.00 96.62 100 VAL A O 1
ATOM 793 N N . LEU A 1 101 ? 1.815 -0.835 -17.061 1.00 97.25 101 LEU A N 1
ATOM 794 C CA . LEU A 1 101 ? 1.958 -1.026 -15.619 1.00 97.25 101 LEU A CA 1
ATOM 795 C C . LEU A 1 101 ? 1.117 -0.032 -14.808 1.00 97.25 101 LEU A C 1
ATOM 797 O O . LEU A 1 101 ? 0.444 -0.460 -13.871 1.00 97.25 101 LEU A O 1
ATOM 801 N N . ASN A 1 102 ? 1.089 1.256 -15.162 1.00 95.50 102 ASN A N 1
ATOM 802 C CA . ASN A 1 102 ? 0.218 2.226 -14.492 1.00 95.50 102 ASN A CA 1
ATOM 803 C C . ASN A 1 102 ? -1.271 1.878 -14.683 1.00 95.50 102 ASN A C 1
ATOM 805 O O . ASN A 1 102 ? -2.034 1.891 -13.714 1.00 95.50 102 ASN A O 1
ATOM 809 N N . LEU A 1 103 ? -1.682 1.487 -15.894 1.00 96.19 103 LEU A N 1
ATOM 810 C CA . LEU A 1 103 ? -3.056 1.047 -16.158 1.00 96.19 103 LEU A CA 1
ATOM 811 C C . LEU A 1 103 ? -3.415 -0.203 -15.346 1.00 96.19 103 LEU A C 1
ATOM 813 O O . LEU A 1 103 ? -4.501 -0.273 -14.765 1.00 96.19 103 LEU A O 1
ATOM 817 N N . ALA A 1 104 ? -2.506 -1.177 -15.258 1.00 97.50 104 ALA A N 1
ATOM 818 C CA . ALA A 1 104 ? -2.689 -2.374 -14.444 1.00 97.50 104 ALA A CA 1
ATOM 819 C C . ALA A 1 104 ? -2.798 -2.027 -12.952 1.00 97.50 104 ALA A C 1
ATOM 821 O O . ALA A 1 104 ? -3.711 -2.499 -12.278 1.00 97.50 104 ALA A O 1
ATOM 822 N N . LEU A 1 105 ? -1.920 -1.159 -12.447 1.00 96.31 105 LEU A N 1
ATOM 823 C CA . LEU A 1 105 ? -1.926 -0.672 -11.069 1.00 96.31 105 LEU A CA 1
ATOM 824 C C . LEU A 1 105 ? -3.253 0.017 -10.723 1.00 96.31 105 LEU A C 1
ATOM 826 O O . LEU A 1 105 ? -3.917 -0.357 -9.756 1.00 96.31 105 LEU A O 1
ATOM 830 N N . THR A 1 106 ? -3.686 0.955 -11.563 1.00 95.56 106 THR A N 1
ATOM 831 C CA . THR A 1 106 ? -4.958 1.670 -11.404 1.00 95.56 106 THR A CA 1
ATOM 832 C C . THR A 1 106 ? -6.149 0.705 -11.458 1.00 95.56 106 THR A C 1
ATOM 834 O O . THR A 1 106 ? -7.077 0.811 -10.652 1.00 95.56 106 THR A O 1
ATOM 837 N N . SER A 1 107 ? -6.107 -0.288 -12.353 1.00 96.88 107 SER A N 1
ATOM 838 C CA . SER A 1 107 ? -7.134 -1.334 -12.457 1.00 96.88 107 SER A CA 1
ATOM 839 C C . SER A 1 107 ? -7.213 -2.187 -11.193 1.00 96.88 107 SER A C 1
ATOM 841 O O . SER A 1 107 ? -8.306 -2.425 -10.685 1.00 96.88 107 SER A O 1
ATOM 843 N N . VAL A 1 108 ? -6.068 -2.626 -10.659 1.00 97.00 108 VAL A N 1
ATOM 844 C CA . VAL A 1 108 ? -5.996 -3.417 -9.421 1.00 97.00 108 VAL A CA 1
ATOM 845 C C . VAL A 1 108 ? -6.642 -2.658 -8.268 1.00 97.00 108 VAL A C 1
ATOM 847 O O . VAL A 1 108 ? -7.460 -3.228 -7.545 1.00 97.00 108 VAL A O 1
ATOM 850 N N . ILE A 1 109 ? -6.336 -1.367 -8.124 1.00 95.88 109 ILE A N 1
ATOM 851 C CA . ILE A 1 109 ? -6.888 -0.531 -7.055 1.00 95.88 109 ILE A CA 1
ATOM 852 C C . ILE A 1 109 ? -8.393 -0.338 -7.246 1.00 95.88 109 ILE A C 1
ATOM 854 O O . ILE A 1 109 ? -9.150 -0.565 -6.306 1.00 95.88 109 ILE A O 1
ATOM 858 N N . ALA A 1 110 ? -8.859 -0.013 -8.455 1.00 96.62 110 ALA A N 1
ATOM 859 C CA . ALA A 1 110 ? -10.285 0.146 -8.739 1.00 96.62 110 ALA A CA 1
ATOM 860 C C . ALA A 1 110 ? -11.078 -1.147 -8.466 1.00 96.62 110 ALA A C 1
ATOM 862 O O . ALA A 1 110 ? -12.092 -1.137 -7.761 1.00 96.62 110 ALA A O 1
ATOM 863 N N . VAL A 1 111 ? -10.591 -2.289 -8.958 1.00 97.12 111 VAL A N 1
ATOM 864 C CA . VAL A 1 111 ? -11.195 -3.605 -8.704 1.00 97.12 111 VAL A CA 1
ATOM 865 C C . VAL A 1 111 ? -11.229 -3.895 -7.204 1.00 97.12 111 VAL A C 1
ATOM 867 O O . VAL A 1 111 ? -12.259 -4.320 -6.672 1.00 97.12 111 VAL A O 1
ATOM 870 N N . PHE A 1 112 ? -10.136 -3.610 -6.499 1.00 97.00 112 PHE A N 1
ATOM 871 C CA . PHE A 1 112 ? -10.068 -3.781 -5.058 1.00 97.00 112 PHE A CA 1
ATOM 872 C C . PHE A 1 112 ? -11.070 -2.877 -4.321 1.00 97.00 112 PHE A C 1
ATOM 874 O O . PHE A 1 112 ? -11.829 -3.371 -3.488 1.00 97.00 112 PHE A O 1
ATOM 881 N N . MET A 1 113 ? -11.157 -1.589 -4.666 1.00 96.25 113 MET A N 1
ATOM 882 C CA . MET A 1 113 ? -12.127 -0.642 -4.100 1.00 96.25 113 MET A CA 1
ATOM 883 C C . MET A 1 113 ? -13.566 -1.132 -4.285 1.00 96.25 113 MET A C 1
ATOM 885 O O . MET A 1 113 ? -14.393 -1.022 -3.373 1.00 96.25 113 MET A O 1
ATOM 889 N N . TYR A 1 114 ? -13.882 -1.706 -5.448 1.00 96.81 114 TYR A N 1
ATOM 890 C CA . TYR A 1 114 ? -15.192 -2.292 -5.708 1.00 96.81 114 TYR A CA 1
ATOM 891 C C . TYR A 1 114 ? -15.485 -3.474 -4.773 1.00 96.81 114 TYR A C 1
ATOM 893 O O . TYR A 1 114 ? -16.542 -3.518 -4.133 1.00 96.81 114 TYR A O 1
ATOM 901 N N . PHE A 1 115 ? -14.551 -4.421 -4.645 1.00 96.12 115 PHE A N 1
ATOM 902 C CA . PHE A 1 115 ? -14.736 -5.582 -3.774 1.00 96.12 115 PHE A CA 1
ATOM 903 C C . PHE A 1 115 ? -14.756 -5.213 -2.291 1.00 96.12 115 PHE A C 1
ATOM 905 O O . PHE A 1 115 ? -15.615 -5.717 -1.568 1.00 96.12 115 PHE A O 1
ATOM 912 N N . ALA A 1 116 ? -13.893 -4.299 -1.851 1.00 95.75 116 ALA A N 1
ATOM 913 C CA . ALA A 1 116 ? -13.886 -3.758 -0.497 1.00 95.75 116 ALA A CA 1
ATOM 914 C C . ALA A 1 116 ? -15.238 -3.113 -0.155 1.00 95.75 116 ALA A C 1
ATOM 916 O O . ALA A 1 116 ? -15.843 -3.447 0.866 1.00 95.75 116 ALA A O 1
ATOM 917 N N . GLY A 1 117 ? -15.779 -2.287 -1.058 1.00 95.56 117 GLY A N 1
ATOM 918 C CA . GLY A 1 117 ? -17.122 -1.727 -0.917 1.00 95.56 117 GLY A CA 1
ATOM 919 C C . GLY A 1 117 ? -18.200 -2.813 -0.852 1.00 95.56 117 GLY A C 1
ATOM 920 O O . GLY A 1 117 ? -19.043 -2.814 0.041 1.00 95.56 117 GLY A O 1
ATOM 921 N N . ARG A 1 118 ? -18.153 -3.812 -1.739 1.00 94.69 118 ARG A N 1
ATOM 922 C CA . ARG A 1 118 ? -19.124 -4.918 -1.739 1.00 94.69 118 ARG A CA 1
ATOM 923 C C . ARG A 1 118 ? -19.079 -5.730 -0.436 1.00 94.69 118 ARG A C 1
ATOM 925 O O . ARG A 1 118 ? -20.133 -6.107 0.079 1.00 94.69 118 ARG A O 1
ATOM 932 N N . ILE A 1 119 ? -17.885 -6.013 0.086 1.00 93.44 119 ILE A N 1
ATOM 933 C CA . ILE A 1 119 ? -17.682 -6.708 1.365 1.00 93.44 119 ILE A CA 1
ATOM 934 C C . ILE A 1 119 ? -18.264 -5.866 2.498 1.00 93.44 119 ILE A C 1
ATOM 936 O O . ILE A 1 119 ? -19.088 -6.358 3.268 1.00 93.44 119 ILE A O 1
ATOM 940 N N . PHE A 1 120 ? -17.909 -4.585 2.563 1.00 93.19 120 PHE A N 1
ATOM 941 C CA . PHE A 1 120 ? -18.352 -3.715 3.642 1.00 93.19 120 PHE A CA 1
ATOM 942 C C . PHE A 1 120 ? -19.855 -3.420 3.602 1.00 93.19 120 PHE A C 1
ATOM 944 O O . PHE A 1 120 ? -20.493 -3.367 4.652 1.00 93.19 120 PHE A O 1
ATOM 951 N N . TYR A 1 121 ? -20.467 -3.342 2.419 1.00 93.19 121 TYR A N 1
ATOM 952 C CA . TYR A 1 121 ? -21.920 -3.239 2.290 1.00 93.19 121 TYR A CA 1
ATOM 953 C C . TYR A 1 121 ? -22.630 -4.474 2.851 1.00 93.19 121 TYR A C 1
ATOM 955 O O . TYR A 1 121 ? -23.665 -4.353 3.497 1.00 93.19 121 TYR A O 1
ATOM 963 N N . ARG A 1 122 ? -22.084 -5.680 2.643 1.00 90.69 122 ARG A N 1
ATOM 964 C CA . ARG A 1 122 ? -22.657 -6.908 3.228 1.00 90.69 122 ARG A CA 1
ATOM 965 C C . ARG A 1 122 ? -22.568 -6.929 4.753 1.00 90.69 122 ARG A C 1
ATOM 967 O O . ARG A 1 122 ? -23.358 -7.622 5.382 1.00 90.69 122 ARG A O 1
ATOM 974 N N . ILE A 1 123 ? -21.601 -6.213 5.324 1.00 89.06 123 ILE A N 1
ATOM 975 C CA . ILE A 1 123 ? -21.382 -6.127 6.769 1.00 89.06 123 ILE A CA 1
ATOM 976 C C . ILE A 1 123 ? -22.257 -5.033 7.388 1.00 89.06 123 ILE A C 1
ATOM 978 O O . ILE A 1 123 ? -22.964 -5.295 8.350 1.00 89.06 123 ILE A O 1
ATOM 982 N N . SER A 1 124 ? -22.228 -3.825 6.825 1.00 89.81 124 SER A N 1
ATOM 983 C CA . SER A 1 124 ? -22.920 -2.647 7.363 1.00 89.81 124 SER A CA 1
ATOM 984 C C . SER A 1 124 ? -24.381 -2.530 6.934 1.00 89.81 124 SER A C 1
ATOM 986 O O . SER A 1 124 ? -25.153 -1.824 7.577 1.00 89.81 124 SER A O 1
ATOM 988 N N . ASN A 1 125 ? -24.750 -3.148 5.804 1.00 89.69 125 ASN A N 1
ATOM 989 C CA . ASN A 1 125 ? -25.993 -2.908 5.063 1.00 89.69 125 ASN A CA 1
ATOM 990 C C . ASN A 1 125 ? -26.300 -1.410 4.838 1.00 89.69 125 ASN A C 1
ATOM 992 O O . ASN A 1 125 ? -27.446 -1.029 4.593 1.00 89.69 125 ASN A O 1
ATOM 996 N N . ASN A 1 126 ? -25.275 -0.554 4.896 1.00 90.12 126 ASN A N 1
ATOM 997 C CA . ASN A 1 126 ? -25.396 0.892 4.807 1.00 90.12 126 ASN A CA 1
ATOM 998 C C . ASN A 1 126 ? -24.602 1.397 3.601 1.00 90.12 126 ASN A C 1
ATOM 1000 O O . ASN A 1 126 ? -23.373 1.298 3.532 1.00 90.12 126 ASN A O 1
ATOM 1004 N N . LEU A 1 127 ? -25.331 1.937 2.625 1.00 92.06 127 LEU A N 1
ATOM 1005 C CA . LEU A 1 127 ? -24.734 2.417 1.386 1.00 92.06 127 LEU A CA 1
ATOM 1006 C C . LEU A 1 127 ? -23.829 3.628 1.627 1.00 92.06 127 LEU A C 1
ATOM 1008 O O . LEU A 1 127 ? -22.749 3.684 1.052 1.00 92.06 127 LEU A O 1
ATOM 1012 N N . THR A 1 128 ? -24.228 4.549 2.503 1.00 91.50 128 THR A N 1
ATOM 1013 C CA . THR A 1 128 ? -23.474 5.774 2.790 1.00 91.50 128 THR A CA 1
ATOM 1014 C C . THR A 1 128 ? -22.093 5.446 3.342 1.00 91.50 128 THR A C 1
ATOM 1016 O O . THR A 1 128 ? -21.095 5.889 2.781 1.00 91.50 128 THR A O 1
ATOM 1019 N N . TYR A 1 129 ? -22.004 4.598 4.372 1.00 90.88 129 TYR A N 1
ATOM 1020 C CA . TYR A 1 129 ? -20.703 4.194 4.923 1.00 90.88 129 TYR A CA 1
ATOM 1021 C C . TYR A 1 129 ? -19.852 3.421 3.913 1.00 90.88 129 TYR A C 1
ATOM 1023 O O . TYR A 1 129 ? -18.631 3.546 3.906 1.00 90.88 129 TYR A O 1
ATOM 1031 N N . THR A 1 130 ? -20.492 2.657 3.027 1.00 93.81 130 THR A N 1
ATOM 1032 C CA . THR A 1 130 ? -19.785 1.943 1.962 1.00 93.81 130 THR A CA 1
ATOM 1033 C C . THR A 1 130 ? -19.175 2.890 0.937 1.00 93.81 130 THR A C 1
ATOM 1035 O O . THR A 1 130 ? -18.005 2.738 0.591 1.00 93.81 130 THR A O 1
ATOM 1038 N N . VAL A 1 131 ? -19.940 3.875 0.472 1.00 92.94 131 VAL A N 1
ATOM 1039 C CA . VAL A 1 131 ? -19.448 4.876 -0.479 1.00 92.94 131 VAL A CA 1
ATOM 1040 C C . VAL A 1 131 ? -18.349 5.722 0.164 1.00 92.94 131 VAL A C 1
ATOM 1042 O O . VAL A 1 131 ? -17.330 5.954 -0.474 1.00 92.94 131 VAL A O 1
ATOM 1045 N N . LEU A 1 132 ? -18.485 6.102 1.440 1.00 92.19 132 LEU A N 1
ATOM 1046 C CA . LEU A 1 132 ? -17.433 6.818 2.174 1.00 92.19 132 LEU A CA 1
ATOM 1047 C C . LEU A 1 132 ? -16.131 6.011 2.263 1.00 92.19 132 LEU A C 1
ATOM 1049 O O . LEU A 1 132 ? -15.061 6.560 2.014 1.00 92.19 132 LEU A O 1
ATOM 1053 N N . LEU A 1 133 ? -16.210 4.705 2.545 1.00 93.25 133 LEU A N 1
ATOM 1054 C CA . LEU A 1 133 ? -15.041 3.823 2.510 1.00 93.25 133 LEU A CA 1
ATOM 1055 C C . LEU A 1 133 ? -14.398 3.805 1.117 1.00 93.25 133 LEU A C 1
ATOM 1057 O O . LEU A 1 133 ? -13.182 3.938 1.017 1.00 93.25 133 LEU A O 1
ATOM 1061 N N . GLN A 1 134 ? -15.189 3.674 0.048 1.00 94.88 134 GLN A N 1
ATOM 1062 C CA . GLN A 1 134 ? -14.660 3.677 -1.320 1.00 94.88 134 GLN A CA 1
ATOM 1063 C C . GLN A 1 134 ? -14.063 5.025 -1.731 1.00 94.88 134 GLN A C 1
ATOM 1065 O O . GLN A 1 134 ? -13.100 5.042 -2.483 1.00 94.88 134 GLN A O 1
ATOM 1070 N N . LEU A 1 135 ? -14.603 6.144 -1.251 1.00 92.31 135 LEU A N 1
ATOM 1071 C CA . LEU A 1 135 ? -14.082 7.480 -1.546 1.00 92.31 135 LEU A CA 1
ATOM 1072 C C . LEU A 1 135 ? -12.887 7.867 -0.669 1.00 92.31 135 LEU A C 1
ATOM 1074 O O . LEU A 1 135 ? -12.183 8.812 -1.008 1.00 92.31 135 LEU A O 1
ATOM 1078 N N . SER A 1 136 ? -12.622 7.144 0.424 1.00 88.50 136 SER A N 1
ATOM 1079 C CA . SER A 1 136 ? -11.518 7.451 1.344 1.00 88.50 136 SER A CA 1
ATOM 1080 C C . SER A 1 136 ? -10.144 7.635 0.679 1.00 88.50 136 SER A C 1
ATOM 1082 O O . SER A 1 136 ? -9.450 8.571 1.076 1.00 88.50 136 SER A O 1
ATOM 1084 N N . PRO A 1 137 ? -9.736 6.876 -0.364 1.00 86.81 137 PRO A N 1
ATOM 1085 C CA . PRO A 1 137 ? -8.442 7.110 -1.007 1.00 86.81 137 PRO A CA 1
ATOM 1086 C C . PRO A 1 137 ? -8.375 8.441 -1.766 1.00 86.81 137 PRO A C 1
ATOM 1088 O O . PRO A 1 137 ? -7.286 8.953 -1.989 1.00 86.81 137 PRO A O 1
ATOM 1091 N N . LEU A 1 138 ? -9.528 9.000 -2.152 1.00 86.50 138 LEU A N 1
ATOM 1092 C CA . LEU A 1 138 ? -9.652 10.237 -2.928 1.00 86.50 138 LEU A CA 1
ATOM 1093 C C . LEU A 1 138 ? -9.666 11.505 -2.060 1.00 86.50 138 LEU A C 1
ATOM 1095 O O . LEU A 1 138 ? -9.790 12.605 -2.590 1.00 86.50 138 LEU A O 1
ATOM 1099 N N . PHE A 1 139 ? -9.547 11.376 -0.735 1.00 80.12 139 PHE A N 1
ATOM 1100 C CA . PHE A 1 139 ? -9.598 12.521 0.179 1.00 80.12 139 PHE A CA 1
ATOM 1101 C C . PHE A 1 139 ? -8.323 13.371 0.199 1.00 80.12 139 PHE A C 1
ATOM 1103 O O . PHE A 1 139 ? -8.380 14.528 0.612 1.00 80.12 139 PHE A O 1
ATOM 1110 N N . THR A 1 140 ? -7.172 12.821 -0.195 1.00 78.19 140 THR A N 1
ATOM 1111 C CA . THR A 1 140 ? -5.891 13.540 -0.139 1.00 78.19 140 THR A CA 1
ATOM 1112 C C . THR A 1 140 ? -5.484 14.019 -1.526 1.00 78.19 140 THR A C 1
ATOM 1114 O O . THR A 1 140 ? -5.591 13.284 -2.502 1.00 78.19 140 THR A O 1
ATOM 1117 N N . SER A 1 141 ? -4.961 15.241 -1.630 1.00 79.25 141 SER A N 1
ATOM 1118 C CA . SER A 1 141 ? -4.423 15.782 -2.890 1.00 79.25 141 SER A CA 1
ATOM 1119 C C . SER A 1 141 ? -3.270 14.934 -3.446 1.00 79.25 141 SER A C 1
ATOM 1121 O O . SER A 1 141 ? -3.100 14.831 -4.658 1.00 79.25 141 SER A O 1
ATOM 1123 N N . ILE A 1 142 ? -2.522 14.265 -2.563 1.00 82.69 142 ILE A N 1
ATOM 1124 C CA . ILE A 1 142 ? -1.382 13.404 -2.903 1.00 82.69 142 ILE A CA 1
ATOM 1125 C C . ILE A 1 142 ? -1.787 12.275 -3.857 1.00 82.69 142 ILE A C 1
ATOM 1127 O O . ILE A 1 142 ? -1.016 11.937 -4.753 1.00 82.69 142 ILE A O 1
ATOM 1131 N N . ILE A 1 143 ? -2.992 11.706 -3.722 1.00 82.38 143 ILE A N 1
ATOM 1132 C CA . ILE A 1 143 ? -3.406 10.626 -4.626 1.00 82.38 143 ILE A CA 1
ATOM 1133 C C . ILE A 1 143 ? -3.510 11.121 -6.070 1.00 82.38 143 ILE A C 1
ATOM 1135 O O . ILE A 1 143 ? -3.141 10.394 -6.981 1.00 82.38 143 ILE A O 1
ATOM 1139 N N . PHE A 1 144 ? -3.933 12.368 -6.288 1.00 83.56 144 PHE A N 1
ATOM 1140 C CA . PHE A 1 144 ? -4.065 12.948 -7.625 1.00 83.56 144 PHE A CA 1
ATOM 1141 C C . PHE A 1 144 ? -2.700 13.211 -8.267 1.00 83.56 144 PHE A C 1
ATOM 1143 O O . PHE A 1 144 ? -2.576 13.126 -9.484 1.00 83.56 144 PHE A O 1
ATOM 1150 N N . LEU A 1 145 ? -1.668 13.457 -7.453 1.00 84.44 145 LEU A N 1
ATOM 1151 C CA . LEU A 1 145 ? -0.282 13.554 -7.918 1.00 84.44 145 LEU A CA 1
ATOM 1152 C C . LEU A 1 145 ? 0.307 12.181 -8.278 1.00 84.44 145 LEU A C 1
ATOM 1154 O O . LEU A 1 145 ? 1.170 12.089 -9.146 1.00 84.44 145 LEU A O 1
ATOM 1158 N N . ASN A 1 146 ? -0.160 11.115 -7.624 1.00 88.94 146 ASN A N 1
ATOM 1159 C CA . ASN A 1 146 ? 0.420 9.780 -7.758 1.00 88.94 146 ASN A CA 1
ATOM 1160 C C . ASN A 1 146 ? -0.343 8.855 -8.713 1.00 88.94 146 ASN A C 1
ATOM 1162 O O . ASN A 1 146 ? 0.261 7.940 -9.265 1.00 88.94 146 ASN A O 1
ATOM 1166 N N . ILE A 1 147 ? -1.643 9.061 -8.940 1.00 89.25 147 ILE A N 1
ATOM 1167 C CA . ILE A 1 147 ? -2.514 8.109 -9.653 1.00 89.25 147 ILE A CA 1
ATOM 1168 C C . ILE A 1 147 ? -2.066 7.834 -11.102 1.00 89.25 147 ILE A C 1
ATOM 1170 O O . ILE A 1 147 ? -2.184 6.708 -11.574 1.00 89.25 147 ILE A O 1
ATOM 1174 N N . GLY A 1 148 ? -1.476 8.822 -11.785 1.00 87.88 148 GLY A N 1
ATOM 1175 C CA . GLY A 1 148 ? -0.888 8.656 -13.124 1.00 87.88 148 GLY A CA 1
ATOM 1176 C C . GLY A 1 148 ? 0.564 8.157 -13.132 1.00 87.88 148 GLY A C 1
ATOM 1177 O O . GLY A 1 148 ? 1.146 7.973 -14.195 1.00 87.88 148 GLY A O 1
ATOM 1178 N N . ARG A 1 149 ? 1.163 7.940 -11.957 1.00 91.38 149 ARG A N 1
ATOM 1179 C CA . ARG A 1 149 ? 2.569 7.554 -11.784 1.00 91.38 149 ARG A CA 1
ATOM 1180 C C . ARG A 1 149 ? 2.719 6.078 -11.418 1.00 91.38 149 ARG A C 1
ATOM 1182 O O . ARG A 1 149 ? 1.777 5.427 -10.961 1.00 91.38 149 ARG A O 1
ATOM 1189 N N . VAL A 1 150 ? 3.919 5.532 -11.597 1.00 93.75 150 VAL A N 1
ATOM 1190 C CA . VAL A 1 150 ? 4.261 4.167 -11.159 1.00 93.75 150 VAL A CA 1
ATOM 1191 C C . VAL A 1 150 ? 5.037 4.255 -9.850 1.00 93.75 150 VAL A C 1
ATOM 1193 O O . VAL A 1 150 ? 6.265 4.261 -9.826 1.00 93.75 150 VAL A O 1
ATOM 1196 N N . VAL A 1 151 ? 4.291 4.354 -8.749 1.00 93.38 151 VAL A N 1
ATOM 1197 C CA . VAL A 1 151 ? 4.829 4.529 -7.393 1.00 93.38 151 VAL A CA 1
ATOM 1198 C C . VAL A 1 151 ? 4.142 3.571 -6.411 1.00 93.38 151 VAL A C 1
ATOM 1200 O O . VAL A 1 151 ? 2.952 3.273 -6.578 1.00 93.38 151 VAL A O 1
ATOM 1203 N N . PRO A 1 152 ? 4.847 3.038 -5.395 1.00 94.00 152 PRO A N 1
ATOM 1204 C CA . PRO A 1 152 ? 4.297 2.034 -4.479 1.00 94.00 152 PRO A CA 1
ATOM 1205 C C . PRO A 1 152 ? 3.143 2.589 -3.637 1.00 94.00 152 PRO A C 1
ATOM 1207 O O . PRO A 1 152 ? 2.256 1.836 -3.238 1.00 94.00 152 PRO A O 1
ATOM 1210 N N . GLU A 1 153 ? 3.110 3.901 -3.393 1.00 92.75 153 GLU A N 1
ATOM 1211 C CA . GLU A 1 153 ? 2.083 4.593 -2.612 1.00 92.75 153 GLU A CA 1
ATOM 1212 C C . GLU A 1 153 ? 0.678 4.353 -3.163 1.00 92.75 153 GLU A C 1
ATOM 1214 O O . GLU A 1 153 ? -0.273 4.284 -2.385 1.00 92.75 153 GLU A O 1
ATOM 1219 N N . ASN A 1 154 ? 0.544 4.147 -4.475 1.00 93.25 154 ASN A N 1
ATOM 1220 C CA . ASN A 1 154 ? -0.737 3.831 -5.100 1.00 93.25 154 ASN A CA 1
ATOM 1221 C C . ASN A 1 154 ? -1.340 2.519 -4.572 1.00 93.25 154 ASN A C 1
ATOM 1223 O O . ASN A 1 154 ? -2.554 2.361 -4.601 1.00 93.25 154 ASN A O 1
ATOM 1227 N N . LEU A 1 155 ? -0.540 1.594 -4.030 1.00 95.75 155 LEU A N 1
ATOM 1228 C CA . LEU A 1 155 ? -1.038 0.350 -3.430 1.00 95.75 155 LEU A CA 1
ATOM 1229 C C . LEU A 1 155 ? -1.477 0.504 -1.964 1.00 95.75 155 LEU A C 1
ATOM 1231 O O . LEU A 1 155 ? -2.210 -0.354 -1.476 1.00 95.75 155 LEU A O 1
ATOM 1235 N N . ILE A 1 156 ? -1.085 1.575 -1.258 1.00 94.81 156 ILE A N 1
ATOM 1236 C CA . ILE A 1 156 ? -1.421 1.809 0.164 1.00 94.81 156 ILE A CA 1
ATOM 1237 C C . ILE A 1 156 ? -2.933 1.842 0.465 1.00 94.81 156 ILE A C 1
ATOM 1239 O O . ILE A 1 156 ? -3.320 1.353 1.531 1.00 94.81 156 ILE A O 1
ATOM 1243 N N . PRO A 1 157 ? -3.822 2.338 -0.418 1.00 94.44 157 PRO A N 1
ATOM 1244 C CA . PRO A 1 157 ? -5.263 2.250 -0.205 1.00 94.44 157 PRO A CA 1
ATOM 1245 C C . PRO A 1 157 ? -5.764 0.834 0.105 1.00 94.44 157 PRO A C 1
ATOM 1247 O O . PRO A 1 157 ? -6.689 0.680 0.897 1.00 94.44 157 PRO A O 1
ATOM 1250 N N . ILE A 1 158 ? -5.138 -0.207 -0.454 1.00 96.50 158 ILE A N 1
ATOM 1251 C CA . ILE A 1 158 ? -5.554 -1.603 -0.264 1.00 96.50 158 ILE A CA 1
ATOM 1252 C C . ILE A 1 158 ? -5.470 -2.029 1.215 1.00 96.50 158 ILE A C 1
ATOM 1254 O O . ILE A 1 158 ? -6.514 -2.341 1.799 1.00 96.50 158 ILE A O 1
ATOM 1258 N N . PRO A 1 159 ? -4.286 -2.047 1.869 1.00 97.12 159 PRO A N 1
ATOM 1259 C CA . PRO A 1 159 ? -4.183 -2.443 3.270 1.00 97.12 159 PRO A CA 1
ATOM 1260 C C . PRO A 1 159 ? -4.947 -1.502 4.205 1.00 97.12 159 PRO A C 1
ATOM 1262 O O . PRO A 1 159 ? -5.538 -1.986 5.167 1.00 97.12 159 PRO A O 1
ATOM 1265 N N . VAL A 1 160 ? -5.013 -0.197 3.909 1.00 95.00 160 VAL A N 1
ATOM 1266 C CA . VAL A 1 160 ? -5.776 0.756 4.734 1.00 95.00 160 VAL A CA 1
ATOM 1267 C C . VAL A 1 160 ? -7.268 0.432 4.698 1.00 95.00 160 VAL A C 1
ATOM 1269 O O . VAL A 1 160 ? -7.883 0.296 5.752 1.00 95.00 160 VAL A O 1
ATOM 1272 N N . MET A 1 161 ? -7.854 0.228 3.514 1.00 94.94 161 MET A N 1
ATOM 1273 C CA . MET A 1 161 ? -9.270 -0.130 3.391 1.00 94.94 161 MET A CA 1
ATOM 1274 C C . MET A 1 161 ? -9.577 -1.488 4.036 1.00 94.94 161 MET A C 1
ATOM 1276 O O . MET A 1 161 ? -10.610 -1.627 4.689 1.00 94.94 161 MET A O 1
ATOM 1280 N N . LEU A 1 162 ? -8.693 -2.486 3.900 1.00 95.75 162 LEU A N 1
ATOM 1281 C CA . LEU A 1 162 ? -8.850 -3.774 4.591 1.00 95.75 162 LEU A CA 1
ATOM 1282 C C . LEU A 1 162 ? -8.818 -3.608 6.110 1.00 95.75 162 LEU A C 1
ATOM 1284 O O . LEU A 1 162 ? -9.660 -4.179 6.806 1.00 95.75 162 LEU A O 1
ATOM 1288 N N . LEU A 1 163 ? -7.876 -2.811 6.618 1.00 95.06 163 LEU A N 1
ATOM 1289 C CA . LEU A 1 163 ? -7.783 -2.499 8.037 1.00 95.06 163 LEU A CA 1
ATOM 1290 C C . LEU A 1 163 ? -9.067 -1.808 8.513 1.00 95.06 163 LEU A C 1
ATOM 1292 O O . LEU A 1 163 ? -9.661 -2.254 9.491 1.00 95.06 163 LEU A O 1
ATOM 1296 N N . SER A 1 164 ? -9.562 -0.802 7.787 1.00 92.88 164 SER A N 1
ATOM 1297 C CA . SER A 1 164 ? -10.833 -0.137 8.094 1.00 92.88 164 SER A CA 1
ATOM 1298 C C . SER A 1 164 ? -12.010 -1.114 8.122 1.00 92.88 164 SER A C 1
ATOM 1300 O O . SER A 1 164 ? -12.816 -1.061 9.047 1.00 92.88 164 SER A O 1
ATOM 1302 N N . ILE A 1 165 ? -12.104 -2.046 7.167 1.00 92.50 165 ILE A N 1
ATOM 1303 C CA . ILE A 1 165 ? -13.158 -3.072 7.161 1.00 92.50 165 ILE A CA 1
ATOM 1304 C C . ILE A 1 165 ? -13.081 -3.935 8.423 1.00 92.50 165 ILE A C 1
ATOM 1306 O O . ILE A 1 165 ? -14.108 -4.130 9.073 1.00 92.50 165 ILE A O 1
ATOM 1310 N N . LEU A 1 166 ? -11.893 -4.420 8.799 1.00 91.44 166 LEU A N 1
ATOM 1311 C CA . LEU A 1 166 ? -11.724 -5.244 10.002 1.00 91.44 166 LEU A CA 1
ATOM 1312 C C . LEU A 1 166 ? -12.060 -4.489 11.290 1.00 91.44 166 LEU A C 1
ATOM 1314 O O . LEU A 1 166 ? -12.621 -5.080 12.213 1.00 91.44 166 LEU A O 1
ATOM 1318 N N . LEU A 1 167 ? -11.727 -3.199 11.357 1.00 89.12 167 LEU A N 1
ATOM 1319 C CA . LEU A 1 167 ? -12.008 -2.354 12.518 1.00 89.12 167 LEU A CA 1
ATOM 1320 C C . LEU A 1 167 ? -13.488 -1.998 12.638 1.00 89.12 167 LEU A C 1
ATOM 1322 O O . LEU A 1 167 ? -14.010 -1.930 13.745 1.00 89.12 167 LEU A O 1
ATOM 1326 N N . LEU A 1 168 ? -14.170 -1.779 11.513 1.00 86.19 168 LEU A N 1
ATOM 1327 C CA . LEU A 1 168 ? -15.576 -1.379 11.492 1.00 86.19 168 LEU A CA 1
ATOM 1328 C C . LEU A 1 168 ? -16.530 -2.572 11.539 1.00 86.19 168 LEU A C 1
ATOM 1330 O O . LEU A 1 168 ? -17.656 -2.429 12.008 1.00 86.19 168 LEU A O 1
ATOM 1334 N N . GLN A 1 169 ? -16.104 -3.756 11.092 1.00 85.88 169 GLN A N 1
ATOM 1335 C CA . GLN A 1 169 ? -16.934 -4.960 11.088 1.00 85.88 169 GLN A CA 1
ATOM 1336 C C . GLN A 1 169 ? -17.633 -5.250 12.433 1.00 85.88 169 GLN A C 1
ATOM 1338 O O . GLN A 1 169 ? -18.829 -5.548 12.398 1.00 85.88 169 GLN A O 1
ATOM 1343 N N . PRO A 1 170 ? -16.973 -5.133 13.603 1.00 80.50 170 PRO A N 1
ATOM 1344 C CA . PRO A 1 170 ? -17.624 -5.325 14.896 1.00 80.50 170 PRO A CA 1
ATOM 1345 C C . PRO A 1 170 ? -18.729 -4.347 15.256 1.00 80.50 170 PRO A C 1
ATOM 1347 O O . PRO A 1 170 ? -19.546 -4.664 16.112 1.00 80.50 170 PRO A O 1
ATOM 1350 N N . LEU A 1 171 ? -18.779 -3.180 14.618 1.00 79.94 171 LEU A N 1
ATOM 1351 C CA . LEU A 1 171 ? -19.822 -2.191 14.881 1.00 79.94 171 LEU A CA 1
ATOM 1352 C C . LEU A 1 171 ? -21.145 -2.542 14.195 1.00 79.94 171 LEU A C 1
ATOM 1354 O O . LEU A 1 171 ? -22.184 -2.009 14.569 1.00 79.94 171 LEU A O 1
ATOM 1358 N N . PHE A 1 172 ? -21.107 -3.415 13.186 1.00 82.12 172 PHE A N 1
ATOM 1359 C CA . PHE A 1 172 ? -22.267 -3.720 12.348 1.00 82.12 172 PHE A CA 1
ATOM 1360 C C . PHE A 1 172 ? -22.636 -5.205 12.314 1.00 82.12 172 PHE A C 1
ATOM 1362 O O . PHE A 1 172 ? -23.789 -5.544 12.058 1.00 82.12 172 PHE A O 1
ATOM 1369 N N . ALA A 1 173 ? -21.682 -6.108 12.548 1.00 73.88 173 ALA A N 1
ATOM 1370 C CA . ALA A 1 173 ? -21.951 -7.539 12.557 1.00 73.88 173 ALA A CA 1
ATOM 1371 C C . ALA A 1 173 ? -22.509 -7.980 13.920 1.00 73.88 173 ALA A C 1
ATOM 1373 O O . ALA A 1 173 ? -21.852 -7.822 14.943 1.00 73.88 173 ALA A O 1
ATOM 1374 N N . SER A 1 174 ? -23.688 -8.606 13.915 1.00 61.38 174 SER A N 1
ATOM 1375 C CA . SER A 1 174 ? -24.350 -9.154 15.110 1.00 61.38 174 SER A CA 1
ATOM 1376 C C . SER A 1 174 ? -23.708 -10.437 15.653 1.00 61.38 174 SER A C 1
ATOM 1378 O O . SER A 1 174 ? -24.072 -10.897 16.731 1.00 61.38 174 SER A O 1
ATOM 1380 N N . ASP A 1 175 ? -22.784 -11.043 14.903 1.00 62.44 175 ASP A N 1
ATOM 1381 C CA . ASP A 1 175 ? -22.310 -12.404 15.147 1.00 62.44 175 ASP A CA 1
ATOM 1382 C C . ASP A 1 175 ? -20.863 -12.423 15.665 1.00 62.44 175 ASP A C 1
ATOM 1384 O O . ASP A 1 175 ? -19.901 -12.201 14.921 1.00 62.44 175 ASP A O 1
ATOM 1388 N N . TYR A 1 176 ? -20.713 -12.698 16.963 1.00 55.06 176 TYR A N 1
ATOM 1389 C CA . TYR A 1 176 ? -19.433 -12.705 17.680 1.00 55.06 176 TYR A CA 1
ATOM 1390 C C . TYR A 1 176 ? -18.441 -13.747 17.125 1.00 55.06 176 TYR A C 1
ATOM 1392 O O . TYR A 1 176 ? -17.226 -13.544 17.143 1.00 55.06 176 TYR A O 1
ATOM 1400 N N . ASN A 1 177 ? -18.934 -14.849 16.547 1.00 54.41 177 ASN A N 1
ATOM 1401 C CA . ASN A 1 177 ? -18.079 -15.895 15.973 1.00 54.41 177 ASN A CA 1
ATOM 1402 C C . ASN A 1 177 ? -17.299 -15.434 14.733 1.00 54.41 177 ASN A C 1
ATOM 1404 O O . ASN A 1 177 ? -16.268 -16.022 14.398 1.00 54.41 177 ASN A O 1
ATOM 1408 N N . ARG A 1 178 ? -17.733 -14.348 14.081 1.00 58.38 178 ARG A N 1
ATOM 1409 C CA . ARG A 1 178 ? -17.064 -13.778 12.904 1.00 58.38 178 ARG A CA 1
ATOM 1410 C C . ARG A 1 178 ? -15.751 -13.043 13.247 1.00 58.38 178 ARG A C 1
ATOM 1412 O O . ARG A 1 178 ? -15.056 -12.630 12.324 1.00 58.38 178 ARG A O 1
ATOM 1419 N N . PHE A 1 179 ? -15.403 -12.904 14.536 1.00 62.38 179 PHE A N 1
ATOM 1420 C CA . PHE A 1 179 ? -14.130 -12.332 15.025 1.00 62.38 179 PHE A CA 1
ATOM 1421 C C . PHE A 1 179 ? -13.035 -13.374 15.282 1.00 62.38 179 PHE A C 1
ATOM 1423 O O . PHE A 1 179 ? -11.894 -13.018 15.598 1.00 62.38 179 PHE A O 1
ATOM 1430 N N . ARG A 1 180 ? -13.357 -14.668 15.166 1.00 61.44 180 ARG A N 1
ATOM 1431 C CA .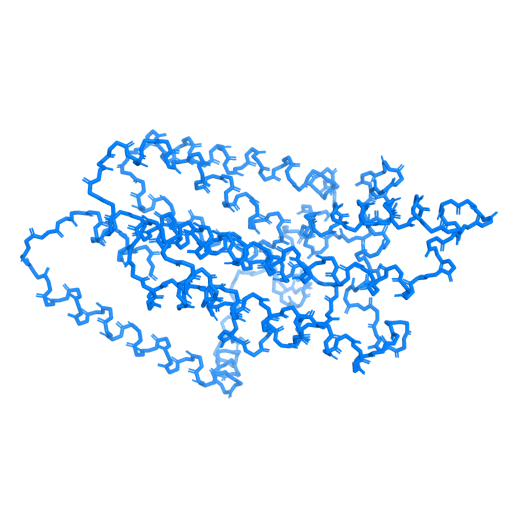 ARG A 1 180 ? -12.389 -15.741 15.393 1.00 61.44 180 ARG A CA 1
ATOM 1432 C C . ARG A 1 180 ? -11.277 -15.650 14.340 1.00 61.44 180 ARG A C 1
ATOM 1434 O O . ARG A 1 180 ? -11.541 -15.689 13.145 1.00 61.44 180 ARG A O 1
ATOM 1441 N N . ASN A 1 181 ? -10.030 -15.558 14.804 1.00 73.75 181 ASN A N 1
ATOM 1442 C CA . ASN A 1 181 ? -8.802 -15.436 14.003 1.00 73.75 181 ASN A CA 1
ATOM 1443 C C . ASN A 1 181 ? -8.540 -14.074 13.328 1.00 73.75 181 ASN A C 1
ATOM 1445 O O . ASN A 1 181 ? -7.701 -14.005 12.430 1.00 73.75 181 ASN A O 1
ATOM 1449 N N . ASN A 1 182 ? -9.141 -12.970 13.787 1.00 87.38 182 ASN A N 1
ATOM 1450 C CA . ASN A 1 182 ? -8.808 -11.634 13.260 1.00 87.38 182 ASN A CA 1
ATOM 1451 C C . ASN A 1 182 ? -7.316 -11.278 13.377 1.00 87.38 182 ASN A C 1
ATOM 1453 O O . ASN A 1 182 ? -6.805 -10.525 12.554 1.00 87.38 182 ASN A O 1
ATOM 1457 N N . TYR A 1 183 ? -6.594 -11.863 14.341 1.00 93.75 183 TYR A N 1
ATOM 1458 C CA . TYR A 1 183 ? -5.144 -11.700 14.474 1.00 93.75 183 TYR A CA 1
ATOM 1459 C C . TYR A 1 183 ? -4.367 -12.127 13.211 1.00 93.75 183 TYR A C 1
ATOM 1461 O O . TYR A 1 183 ? -3.335 -11.531 12.915 1.00 93.75 183 TYR A O 1
ATOM 1469 N N . LEU A 1 184 ? -4.861 -13.123 12.457 1.00 96.06 184 LEU A N 1
ATOM 1470 C CA . LEU A 1 184 ? -4.253 -13.576 11.200 1.00 96.06 184 LEU A CA 1
ATOM 1471 C C . LEU A 1 184 ? -4.395 -12.499 10.126 1.00 96.06 184 LEU A C 1
ATOM 1473 O O . LEU A 1 184 ? -3.401 -12.091 9.535 1.00 96.06 184 LEU A O 1
ATOM 1477 N N . TRP A 1 185 ? -5.618 -12.012 9.908 1.00 95.44 185 TRP A N 1
ATOM 1478 C CA . TRP A 1 185 ? -5.885 -10.987 8.901 1.00 95.44 185 TRP A CA 1
ATOM 1479 C C . TRP A 1 185 ? -5.216 -9.662 9.237 1.00 95.44 185 TRP A C 1
ATOM 1481 O O . TRP A 1 185 ? -4.590 -9.076 8.359 1.00 95.44 185 TRP A O 1
ATOM 1491 N N . PHE A 1 186 ? -5.261 -9.230 10.501 1.00 96.88 186 PHE A N 1
ATOM 1492 C CA . PHE A 1 186 ? -4.478 -8.081 10.946 1.00 96.88 186 PHE A CA 1
ATOM 1493 C C . PHE A 1 186 ? -2.995 -8.273 10.630 1.00 96.88 186 PHE A C 1
ATOM 1495 O O . PHE A 1 186 ? -2.378 -7.356 10.105 1.00 96.88 186 PHE A O 1
ATOM 1502 N N . GLY A 1 187 ? -2.437 -9.462 10.882 1.00 98.00 187 GLY A N 1
ATOM 1503 C CA . GLY A 1 187 ? -1.030 -9.744 10.609 1.00 98.00 187 GLY A CA 1
ATOM 1504 C C . GLY A 1 187 ? -0.694 -9.639 9.122 1.00 98.00 187 GLY A C 1
ATOM 1505 O O . GLY A 1 187 ? 0.240 -8.934 8.753 1.00 98.00 187 GLY A O 1
ATOM 1506 N N . LEU A 1 188 ? -1.495 -10.272 8.260 1.00 98.25 188 LEU A N 1
ATOM 1507 C CA . LEU A 1 188 ? -1.306 -10.241 6.806 1.00 98.25 188 LEU A CA 1
ATOM 1508 C C . LEU A 1 188 ? -1.464 -8.831 6.218 1.00 98.25 188 LEU A C 1
ATOM 1510 O O . LEU A 1 188 ? -0.678 -8.437 5.363 1.00 98.25 188 LEU A O 1
ATOM 1514 N N . ILE A 1 189 ? -2.445 -8.054 6.685 1.00 98.00 189 ILE A N 1
ATOM 1515 C CA . ILE A 1 189 ? -2.669 -6.671 6.232 1.00 98.00 189 ILE A CA 1
ATOM 1516 C C . ILE A 1 189 ? -1.527 -5.761 6.687 1.00 98.00 189 ILE A C 1
ATOM 1518 O O . ILE A 1 189 ? -1.017 -4.972 5.893 1.00 98.00 189 ILE A O 1
ATOM 1522 N N . SER A 1 190 ? -1.103 -5.891 7.947 1.00 98.25 190 SER A N 1
ATOM 1523 C CA . SER A 1 190 ? 0.041 -5.169 8.505 1.00 98.25 190 SER A CA 1
ATOM 1524 C C . SER A 1 190 ? 1.324 -5.466 7.726 1.00 98.25 190 SER A C 1
ATOM 1526 O O . SER A 1 190 ? 2.029 -4.533 7.336 1.00 98.25 190 SER A O 1
ATOM 1528 N N . ALA A 1 191 ? 1.590 -6.744 7.439 1.00 98.31 191 ALA A N 1
ATOM 1529 C CA . ALA A 1 191 ? 2.711 -7.185 6.615 1.00 98.31 191 ALA A CA 1
ATOM 1530 C C . ALA A 1 191 ? 2.655 -6.608 5.198 1.00 98.31 191 ALA A C 1
ATOM 1532 O O . ALA A 1 191 ? 3.650 -6.067 4.720 1.00 98.31 191 ALA A O 1
ATOM 1533 N N . PHE A 1 192 ? 1.486 -6.672 4.553 1.00 98.31 192 PHE A N 1
ATOM 1534 C CA . PHE A 1 192 ? 1.300 -6.153 3.203 1.00 98.31 192 PHE A CA 1
ATOM 1535 C C . PHE A 1 192 ? 1.544 -4.642 3.149 1.00 98.31 192 PHE A C 1
ATOM 1537 O O . PHE A 1 192 ? 2.348 -4.187 2.340 1.00 98.31 192 PHE A O 1
ATOM 1544 N N . GLY A 1 193 ? 0.953 -3.866 4.064 1.00 97.88 193 GLY A N 1
ATOM 1545 C CA . GLY A 1 193 ? 1.197 -2.423 4.156 1.00 97.88 193 GLY A CA 1
ATOM 1546 C C . GLY A 1 193 ? 2.667 -2.080 4.396 1.00 97.88 193 GLY A C 1
ATOM 1547 O O . GLY A 1 193 ? 3.216 -1.219 3.708 1.00 97.88 193 GLY A O 1
ATOM 1548 N N . LEU A 1 194 ? 3.335 -2.813 5.292 1.00 97.06 194 LEU A N 1
ATOM 1549 C CA . LEU A 1 194 ? 4.758 -2.618 5.571 1.00 97.06 194 LEU A CA 1
ATOM 1550 C C . LEU A 1 194 ? 5.649 -2.976 4.368 1.00 97.06 194 LEU A C 1
ATOM 1552 O O . LEU A 1 194 ? 6.629 -2.282 4.104 1.00 97.06 194 LEU A O 1
ATOM 1556 N N . SER A 1 195 ? 5.284 -4.015 3.608 1.00 97.06 195 SER A N 1
ATOM 1557 C CA . SER A 1 195 ? 5.984 -4.426 2.380 1.00 97.06 195 SER A CA 1
ATOM 1558 C C . SER A 1 195 ? 5.834 -3.428 1.227 1.00 97.06 195 SER A C 1
ATOM 1560 O O . SER A 1 195 ? 6.634 -3.445 0.295 1.00 97.06 195 SER A O 1
ATOM 1562 N N . ILE A 1 196 ? 4.836 -2.541 1.287 1.00 96.12 196 ILE A N 1
ATOM 1563 C CA . ILE A 1 196 ? 4.700 -1.414 0.361 1.00 96.12 196 ILE A CA 1
ATOM 1564 C C . ILE A 1 196 ? 5.574 -0.258 0.846 1.00 96.12 196 ILE A C 1
ATOM 1566 O O . ILE A 1 196 ? 6.431 0.222 0.105 1.00 96.12 196 ILE A O 1
ATOM 1570 N N . LYS A 1 197 ? 5.371 0.189 2.093 1.00 93.75 197 LYS A N 1
ATOM 1571 C CA . LYS A 1 197 ? 6.098 1.328 2.658 1.00 93.75 197 LYS A CA 1
ATOM 1572 C C . LYS A 1 197 ? 6.239 1.211 4.171 1.00 93.75 197 LYS A C 1
ATOM 1574 O O . LYS A 1 197 ? 5.276 0.970 4.893 1.00 93.75 197 LYS A O 1
ATOM 1579 N N . LEU A 1 198 ? 7.438 1.483 4.674 1.00 92.44 198 LEU A N 1
ATOM 1580 C CA . LEU A 1 198 ? 7.743 1.330 6.101 1.00 92.44 198 LEU A CA 1
ATOM 1581 C C . LEU A 1 198 ? 7.071 2.361 6.994 1.00 92.44 198 LEU A C 1
ATOM 1583 O O . LEU A 1 198 ? 6.829 2.093 8.166 1.00 92.44 198 LEU A O 1
ATOM 1587 N N . THR A 1 199 ? 6.678 3.499 6.427 1.00 92.06 199 THR A N 1
ATOM 1588 C CA . THR A 1 199 ? 5.845 4.489 7.117 1.00 92.06 199 THR A CA 1
ATOM 1589 C C . THR A 1 199 ? 4.459 3.943 7.482 1.00 92.06 199 THR A C 1
ATOM 1591 O O . THR A 1 199 ? 3.719 4.618 8.186 1.00 92.06 199 THR A O 1
ATOM 1594 N N . TYR A 1 200 ? 4.098 2.730 7.043 1.00 95.44 200 TYR A N 1
ATOM 1595 C CA . TYR A 1 200 ? 2.914 2.001 7.501 1.00 95.44 200 TYR A CA 1
ATOM 1596 C C . TYR A 1 200 ? 3.103 1.345 8.884 1.00 95.44 200 TYR A C 1
ATOM 1598 O O . TYR A 1 200 ? 2.119 1.002 9.538 1.00 95.44 200 TYR A O 1
ATOM 1606 N N . PHE A 1 201 ? 4.342 1.179 9.367 1.00 95.00 201 PHE A N 1
ATOM 1607 C CA . PHE A 1 201 ? 4.635 0.519 10.646 1.00 95.00 201 PHE A CA 1
ATOM 1608 C C . PHE A 1 201 ? 3.870 1.093 11.851 1.00 95.00 201 PHE A C 1
ATOM 1610 O O . PHE A 1 201 ? 3.354 0.296 12.632 1.00 95.00 201 PHE A O 1
ATOM 1617 N N . PRO A 1 202 ? 3.694 2.422 12.013 1.00 94.69 202 PRO A N 1
ATOM 1618 C CA . PRO A 1 202 ? 2.919 2.964 13.130 1.00 94.69 202 PRO A CA 1
ATOM 1619 C C . PRO A 1 202 ? 1.485 2.415 13.219 1.00 94.69 202 PRO A C 1
ATOM 1621 O O . PRO A 1 202 ? 0.964 2.230 14.317 1.00 94.69 202 PRO A O 1
ATOM 1624 N N . LEU A 1 203 ? 0.860 2.060 12.087 1.00 95.44 203 LEU A N 1
ATOM 1625 C CA . LEU A 1 203 ? -0.491 1.486 12.064 1.00 95.44 203 LEU A CA 1
ATOM 1626 C C . LEU A 1 203 ? -0.555 0.067 12.653 1.00 95.44 203 LEU A C 1
ATOM 1628 O O . LEU A 1 203 ? -1.641 -0.425 12.959 1.00 95.44 203 LEU A O 1
ATOM 1632 N N . TRP A 1 204 ? 0.587 -0.589 12.885 1.00 95.94 204 TRP A N 1
ATOM 1633 C CA . TRP A 1 204 ? 0.648 -1.897 13.541 1.00 95.94 204 TRP A CA 1
ATOM 1634 C C . TRP A 1 204 ? 0.246 -1.849 15.018 1.00 95.94 204 TRP A C 1
ATOM 1636 O O . TRP A 1 204 ? -0.066 -2.893 15.597 1.00 95.94 204 TRP A O 1
ATOM 1646 N N . ILE A 1 205 ? 0.233 -0.658 15.622 1.00 95.75 205 ILE A N 1
ATOM 1647 C CA . ILE A 1 205 ? -0.241 -0.443 16.991 1.00 95.75 205 ILE A CA 1
ATOM 1648 C C . ILE A 1 205 ? -1.755 -0.686 17.081 1.00 95.75 205 ILE A C 1
ATOM 1650 O O . ILE A 1 205 ? -2.234 -1.215 18.085 1.00 95.75 205 ILE A O 1
ATOM 1654 N N . ILE A 1 206 ? -2.508 -0.385 16.017 1.00 92.88 206 ILE A N 1
ATOM 1655 C CA . ILE A 1 206 ? -3.974 -0.454 16.023 1.00 92.88 206 ILE A CA 1
ATOM 1656 C C . ILE A 1 206 ? -4.466 -1.886 16.323 1.00 92.88 206 ILE A C 1
ATOM 1658 O O . ILE A 1 206 ? -5.207 -2.063 17.297 1.00 92.88 206 ILE A O 1
ATOM 1662 N N . PRO A 1 207 ? -4.022 -2.947 15.609 1.00 92.75 207 PRO A N 1
ATOM 1663 C CA . PRO A 1 207 ? -4.379 -4.317 15.975 1.00 92.75 207 PRO A CA 1
ATOM 1664 C C . PRO A 1 207 ? -3.967 -4.722 17.393 1.00 92.75 207 PRO A C 1
ATOM 1666 O O . PRO A 1 207 ? -4.690 -5.481 18.034 1.00 92.75 207 PRO A O 1
ATOM 1669 N N . LEU A 1 208 ? -2.840 -4.223 17.918 1.00 92.94 208 LEU A N 1
ATOM 1670 C CA . LEU A 1 208 ? -2.388 -4.560 19.276 1.00 92.94 208 LEU A CA 1
ATOM 1671 C C . LEU A 1 208 ? -3.348 -4.037 20.352 1.00 92.94 208 LEU A C 1
ATOM 1673 O O . LEU A 1 208 ? -3.568 -4.720 21.356 1.00 92.94 208 LEU A O 1
ATOM 1677 N N . ILE A 1 209 ? -3.939 -2.859 20.132 1.00 89.88 209 ILE A N 1
ATOM 1678 C CA . ILE A 1 209 ? -4.944 -2.267 21.026 1.00 89.88 209 ILE A CA 1
ATOM 1679 C C . ILE A 1 209 ? -6.280 -3.012 20.905 1.00 89.88 209 ILE A C 1
ATOM 1681 O O . ILE A 1 209 ? -6.921 -3.319 21.916 1.00 89.88 209 ILE A O 1
ATOM 1685 N N . VAL A 1 210 ? -6.694 -3.331 19.675 1.00 86.88 210 VAL A N 1
ATOM 1686 C CA . VAL A 1 210 ? -7.987 -3.973 19.390 1.00 86.88 210 VAL A CA 1
ATOM 1687 C C . VAL A 1 210 ? -8.022 -5.429 19.861 1.00 86.88 210 VAL A C 1
ATOM 1689 O O . VAL A 1 210 ? -9.017 -5.861 20.450 1.00 86.88 210 VAL A O 1
ATOM 1692 N N . LEU A 1 211 ? -6.942 -6.189 19.649 1.00 88.50 211 LEU A N 1
ATOM 1693 C CA . LEU A 1 211 ? -6.849 -7.589 20.062 1.00 88.50 211 LEU A CA 1
ATOM 1694 C C . LEU A 1 211 ? -6.868 -7.719 21.586 1.00 88.50 211 LEU A C 1
ATOM 1696 O O . LEU A 1 211 ? -6.160 -7.026 22.328 1.00 88.50 211 LEU A O 1
ATOM 1700 N N . THR A 1 212 ? -7.710 -8.636 22.057 1.00 84.94 212 THR A N 1
ATOM 1701 C CA . THR A 1 212 ? -8.113 -8.663 23.462 1.00 84.94 212 THR A CA 1
ATOM 1702 C C . THR A 1 212 ? -7.177 -9.471 24.342 1.00 84.94 212 THR A C 1
ATOM 1704 O O . THR A 1 212 ? -6.969 -9.102 25.497 1.00 84.94 212 THR A O 1
ATOM 1707 N N . THR A 1 213 ? -6.596 -10.540 23.801 1.00 89.81 213 THR A N 1
ATOM 1708 C CA . THR A 1 213 ? -5.737 -11.451 24.555 1.00 89.81 213 THR A CA 1
ATOM 1709 C C . THR A 1 213 ? -4.272 -11.308 24.149 1.00 89.81 213 THR A C 1
ATOM 1711 O O . THR A 1 213 ? -3.941 -11.101 22.982 1.00 89.81 213 THR A O 1
ATOM 1714 N N . TRP A 1 214 ? -3.357 -11.498 25.103 1.00 92.25 214 TRP A N 1
ATOM 1715 C CA . TRP A 1 214 ? -1.917 -11.513 24.819 1.00 92.25 214 TRP A CA 1
ATOM 1716 C C . TRP A 1 214 ? -1.518 -12.600 23.813 1.00 92.25 214 TRP A C 1
ATOM 1718 O O . TRP A 1 214 ? -0.647 -12.367 22.978 1.00 92.25 214 TRP A O 1
ATOM 1728 N N . LYS A 1 215 ? -2.198 -13.755 23.826 1.00 95.00 215 LYS A N 1
ATOM 1729 C CA . LYS A 1 215 ? -1.979 -14.831 22.847 1.00 95.00 215 LYS A CA 1
ATOM 1730 C C . LYS A 1 215 ? -2.277 -14.369 21.418 1.00 95.00 215 LYS A C 1
ATOM 1732 O O . LYS A 1 215 ? -1.495 -14.657 20.519 1.00 95.00 215 LYS A O 1
ATOM 1737 N N . GLU A 1 216 ? -3.374 -13.643 21.203 1.00 93.81 216 GLU A N 1
ATOM 1738 C CA . GLU A 1 216 ? -3.708 -13.081 19.888 1.00 93.81 216 GLU A CA 1
ATOM 1739 C C . GLU A 1 216 ? -2.708 -12.017 19.454 1.00 93.81 216 GLU A C 1
ATOM 1741 O O . GLU A 1 216 ? -2.298 -12.030 18.300 1.00 93.81 216 GLU A O 1
ATOM 1746 N N . ARG A 1 217 ? -2.276 -11.141 20.370 1.00 95.56 217 ARG A N 1
ATOM 1747 C CA . ARG A 1 217 ? -1.266 -10.109 20.084 1.00 95.56 217 ARG A CA 1
ATOM 1748 C C . ARG A 1 217 ? 0.056 -10.726 19.637 1.00 95.56 217 ARG A C 1
ATOM 1750 O O . ARG A 1 217 ? 0.597 -10.315 18.621 1.00 95.56 217 ARG A O 1
ATOM 1757 N N . ILE A 1 218 ? 0.533 -11.753 20.344 1.00 97.25 218 ILE A N 1
ATOM 1758 C CA . ILE A 1 218 ? 1.761 -12.474 19.976 1.00 97.25 218 ILE A CA 1
ATOM 1759 C C . ILE A 1 218 ? 1.595 -13.152 18.612 1.00 97.25 218 ILE A C 1
ATOM 1761 O O . ILE A 1 218 ? 2.456 -13.002 17.749 1.00 97.25 218 ILE A O 1
ATOM 1765 N N . ARG A 1 219 ? 0.481 -13.861 18.382 1.00 97.31 219 ARG A N 1
ATOM 1766 C CA . ARG A 1 219 ? 0.215 -14.514 17.088 1.00 97.31 219 ARG A CA 1
ATOM 1767 C C . ARG A 1 219 ? 0.145 -13.506 15.943 1.00 97.31 219 ARG A C 1
ATOM 1769 O O . ARG A 1 219 ? 0.751 -13.748 14.908 1.00 97.31 219 ARG A O 1
ATOM 1776 N N . TYR A 1 220 ? -0.552 -12.388 16.138 1.00 97.38 220 TYR A N 1
ATOM 1777 C CA . TYR A 1 220 ? -0.587 -11.266 15.202 1.00 97.38 220 TYR A CA 1
ATOM 1778 C C . TYR A 1 220 ? 0.825 -10.790 14.864 1.00 97.38 220 TYR A C 1
ATOM 1780 O O . TYR A 1 220 ? 1.176 -10.762 13.689 1.00 97.38 220 TYR A O 1
ATOM 1788 N N . SER A 1 221 ? 1.643 -10.476 15.873 1.00 98.06 221 SER A N 1
ATOM 1789 C CA . SER A 1 221 ? 2.993 -9.953 15.658 1.00 98.06 221 SER A CA 1
ATOM 1790 C C . SER A 1 221 ? 3.873 -10.947 14.903 1.00 98.06 221 SER A C 1
ATOM 1792 O O . SER A 1 221 ? 4.554 -10.558 13.960 1.00 98.06 221 SER A O 1
ATOM 1794 N N . LEU A 1 222 ? 3.825 -12.235 15.260 1.00 98.19 222 LEU A N 1
ATOM 1795 C CA . LEU A 1 222 ? 4.580 -13.279 14.562 1.00 98.19 222 LEU A CA 1
ATOM 1796 C C . LEU A 1 222 ? 4.147 -13.419 13.098 1.00 98.19 222 LEU A C 1
ATOM 1798 O O . LEU A 1 222 ? 4.997 -13.516 12.217 1.00 98.19 222 LEU A O 1
ATOM 1802 N N . ILE A 1 223 ? 2.839 -13.388 12.827 1.00 98.44 223 ILE A N 1
ATOM 1803 C CA . ILE A 1 223 ? 2.303 -13.455 11.461 1.00 98.44 223 ILE A CA 1
ATOM 1804 C C . ILE A 1 223 ? 2.689 -12.206 10.674 1.00 98.44 223 ILE A C 1
ATOM 1806 O O . ILE A 1 223 ? 3.099 -12.333 9.524 1.00 98.44 223 ILE A O 1
ATOM 1810 N N . ALA A 1 224 ? 2.582 -11.020 11.274 1.00 98.25 224 ALA A N 1
ATOM 1811 C CA . ALA A 1 224 ? 2.917 -9.757 10.630 1.00 98.25 224 ALA A CA 1
ATOM 1812 C C . ALA A 1 224 ? 4.400 -9.707 10.246 1.00 98.25 224 ALA A C 1
ATOM 1814 O O . ALA A 1 224 ? 4.736 -9.443 9.095 1.00 98.25 224 ALA A O 1
ATOM 1815 N N . VAL A 1 225 ? 5.289 -10.034 11.188 1.00 97.81 225 VAL A N 1
ATOM 1816 C CA . VAL A 1 225 ? 6.737 -10.060 10.953 1.00 97.81 225 VAL A CA 1
ATOM 1817 C C . VAL A 1 225 ? 7.100 -11.142 9.936 1.00 97.81 225 VAL A C 1
ATOM 1819 O O . VAL A 1 225 ? 7.746 -10.842 8.936 1.00 97.81 225 VAL A O 1
ATOM 1822 N N . GLY A 1 226 ? 6.645 -12.383 10.136 1.00 97.94 226 GLY A N 1
ATOM 1823 C CA . GLY A 1 226 ? 6.953 -13.491 9.230 1.00 97.94 226 GLY A CA 1
ATOM 1824 C C . GLY A 1 226 ? 6.448 -13.249 7.807 1.00 97.94 226 GLY A C 1
ATOM 1825 O O . GLY A 1 226 ? 7.186 -13.441 6.845 1.00 97.94 226 GLY A O 1
ATOM 1826 N N . SER A 1 227 ? 5.218 -12.751 7.662 1.00 98.19 227 SER A N 1
ATOM 1827 C CA . SER A 1 227 ? 4.642 -12.456 6.345 1.00 98.19 227 SER A CA 1
ATOM 1828 C C . SER A 1 227 ? 5.309 -11.254 5.683 1.00 98.19 227 SER A C 1
ATOM 1830 O O . SER A 1 227 ? 5.436 -11.252 4.464 1.00 98.19 227 SER A O 1
ATOM 1832 N N . PHE A 1 228 ? 5.779 -10.260 6.447 1.00 97.44 228 PHE A N 1
ATOM 1833 C CA . PHE A 1 228 ? 6.532 -9.134 5.890 1.00 97.44 228 PHE A CA 1
ATOM 1834 C C . PHE A 1 228 ? 7.810 -9.618 5.203 1.00 97.44 228 PHE A C 1
ATOM 1836 O O . PHE A 1 228 ? 8.041 -9.255 4.056 1.00 97.44 228 PHE A O 1
ATOM 1843 N N . PHE A 1 229 ? 8.592 -10.491 5.845 1.00 95.31 229 PHE A N 1
ATOM 1844 C CA . PHE A 1 229 ? 9.804 -11.049 5.234 1.00 95.31 229 PHE A CA 1
ATOM 1845 C C . PHE A 1 229 ? 9.518 -11.855 3.963 1.00 95.31 229 PHE A C 1
ATOM 1847 O O . PHE A 1 229 ? 10.317 -11.831 3.035 1.00 95.31 229 PHE A O 1
ATOM 1854 N N . VAL A 1 230 ? 8.371 -12.536 3.888 1.00 95.56 230 VAL A N 1
ATOM 1855 C CA . VAL A 1 230 ? 7.960 -13.261 2.675 1.00 95.56 230 VAL A CA 1
ATOM 1856 C C . VAL A 1 230 ? 7.504 -12.296 1.574 1.00 95.56 230 VAL A C 1
ATOM 1858 O O . VAL A 1 230 ? 7.907 -12.436 0.424 1.00 95.56 230 VAL A O 1
ATOM 1861 N N . MET A 1 231 ? 6.680 -11.301 1.907 1.00 95.94 231 MET A N 1
ATOM 1862 C CA . MET A 1 231 ? 6.132 -10.339 0.938 1.00 95.94 231 MET A CA 1
ATOM 1863 C C . MET A 1 231 ? 7.172 -9.321 0.452 1.00 95.94 231 MET A C 1
ATOM 1865 O O . MET A 1 231 ? 7.072 -8.836 -0.671 1.00 95.94 231 MET A O 1
ATOM 1869 N N . ALA A 1 232 ? 8.166 -9.007 1.281 1.00 94.44 232 ALA A N 1
ATOM 1870 C CA . ALA A 1 232 ? 9.285 -8.115 0.990 1.00 94.44 232 ALA A CA 1
ATOM 1871 C C . ALA A 1 232 ? 10.594 -8.902 0.778 1.00 94.44 232 ALA A C 1
ATOM 1873 O O . ALA A 1 232 ? 11.688 -8.417 1.072 1.00 94.44 232 ALA A O 1
ATOM 1874 N N . LEU A 1 233 ? 10.510 -10.152 0.314 1.00 92.94 233 LEU A N 1
ATOM 1875 C CA . LEU A 1 233 ? 11.662 -11.054 0.240 1.00 92.94 233 LEU A CA 1
ATOM 1876 C C . LEU A 1 233 ? 12.838 -10.477 -0.589 1.00 92.94 233 LEU A C 1
ATOM 1878 O O . LEU A 1 233 ? 13.939 -10.393 -0.046 1.00 92.94 233 LEU A O 1
ATOM 1882 N N . PRO A 1 234 ? 12.651 -10.001 -1.840 1.00 90.75 234 PRO A N 1
ATOM 1883 C CA . PRO A 1 234 ? 13.729 -9.432 -2.650 1.00 90.75 234 PRO A CA 1
ATOM 1884 C C . PRO A 1 234 ? 14.528 -8.311 -1.972 1.00 90.75 234 PRO A C 1
ATOM 1886 O O . PRO A 1 234 ? 15.747 -8.241 -2.120 1.00 90.75 234 PRO A O 1
ATOM 1889 N N . VAL A 1 235 ? 13.866 -7.437 -1.209 1.00 90.62 235 VAL A N 1
ATOM 1890 C CA . VAL A 1 235 ? 14.543 -6.321 -0.536 1.00 90.62 235 VAL A CA 1
ATOM 1891 C C . VAL A 1 235 ? 15.166 -6.758 0.792 1.00 90.62 235 VAL A C 1
ATOM 1893 O O . VAL A 1 235 ? 16.300 -6.400 1.095 1.00 90.62 235 VAL A O 1
ATOM 1896 N N . THR A 1 236 ? 14.477 -7.596 1.571 1.00 90.06 236 THR A N 1
ATOM 1897 C CA . THR A 1 236 ? 14.951 -8.019 2.901 1.00 90.06 236 THR A CA 1
ATOM 1898 C C . THR A 1 236 ? 16.153 -8.963 2.842 1.00 90.06 236 THR A C 1
ATOM 1900 O O . THR A 1 236 ? 16.940 -8.992 3.791 1.00 90.06 236 THR A O 1
ATOM 1903 N N . LEU A 1 237 ? 16.345 -9.670 1.721 1.00 90.00 237 LEU A N 1
ATOM 1904 C CA . LEU A 1 237 ? 17.548 -10.465 1.449 1.00 90.00 237 LEU A CA 1
ATOM 1905 C C . LEU A 1 237 ? 18.794 -9.609 1.170 1.00 90.00 237 LEU A C 1
ATOM 1907 O O . LEU A 1 237 ? 19.914 -10.105 1.288 1.00 90.00 237 LEU A O 1
ATOM 1911 N N . GLN A 1 238 ? 18.639 -8.327 0.830 1.00 88.56 238 GLN A N 1
ATOM 1912 C CA . GLN A 1 238 ? 19.761 -7.427 0.548 1.00 88.56 238 GLN A CA 1
ATOM 1913 C C . GLN A 1 238 ? 20.323 -6.823 1.834 1.00 88.56 238 GLN A C 1
ATOM 1915 O O . GLN A 1 238 ? 20.264 -5.613 2.064 1.00 88.56 238 GLN A O 1
ATOM 1920 N N . ILE A 1 239 ? 20.869 -7.695 2.687 1.00 84.38 239 ILE A N 1
ATOM 1921 C CA . ILE A 1 239 ? 21.066 -7.388 4.104 1.00 84.38 239 ILE A CA 1
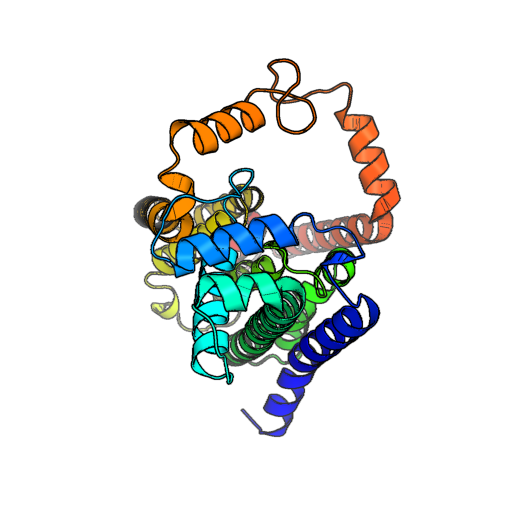ATOM 1922 C C . ILE A 1 239 ? 21.945 -6.154 4.325 1.00 84.38 239 ILE A C 1
ATOM 1924 O O . ILE A 1 239 ? 21.583 -5.255 5.081 1.00 84.38 239 ILE A O 1
ATOM 1928 N N . ASN A 1 240 ? 23.083 -6.105 3.634 1.00 85.94 240 ASN A N 1
ATOM 1929 C CA . ASN A 1 240 ? 24.091 -5.065 3.829 1.00 85.94 240 ASN A CA 1
ATOM 1930 C C . ASN A 1 240 ? 23.601 -3.673 3.428 1.00 85.94 240 ASN A C 1
ATOM 1932 O O . ASN A 1 240 ? 24.080 -2.683 3.974 1.00 85.94 240 ASN A O 1
ATOM 1936 N N . VAL A 1 241 ? 22.664 -3.596 2.481 1.00 86.38 241 VAL A N 1
ATOM 1937 C CA . VAL A 1 241 ? 22.257 -2.319 1.899 1.00 86.38 241 VAL A CA 1
ATOM 1938 C C . VAL A 1 241 ? 20.918 -1.869 2.462 1.00 86.38 241 VAL A C 1
ATOM 1940 O O . VAL A 1 241 ? 20.849 -0.792 3.045 1.00 86.38 241 VAL A O 1
ATOM 1943 N N . PHE A 1 242 ? 19.888 -2.721 2.411 1.00 89.44 242 PHE A N 1
ATOM 1944 C CA . PHE A 1 242 ? 18.568 -2.383 2.941 1.00 89.44 242 PHE A CA 1
ATOM 1945 C C . PHE A 1 242 ? 18.621 -2.113 4.450 1.00 89.44 242 PHE A C 1
ATOM 1947 O O . PHE A 1 242 ? 18.267 -1.025 4.889 1.00 89.44 242 PHE A O 1
ATOM 1954 N N . TRP A 1 243 ? 19.130 -3.039 5.273 1.00 88.69 243 TRP A N 1
ATOM 1955 C CA . TRP A 1 243 ? 19.157 -2.817 6.729 1.00 88.69 243 TRP A CA 1
ATOM 1956 C C . TRP A 1 243 ? 20.145 -1.731 7.149 1.00 88.69 243 TRP A C 1
ATOM 1958 O O . TRP A 1 243 ? 19.901 -1.048 8.143 1.00 88.69 243 TRP A O 1
ATOM 1968 N N . GLY A 1 244 ? 21.227 -1.538 6.388 1.00 89.25 244 GLY A N 1
ATOM 1969 C CA . GLY A 1 244 ? 22.150 -0.420 6.579 1.00 89.25 244 GLY A CA 1
ATOM 1970 C C . GLY A 1 244 ? 21.446 0.924 6.390 1.00 89.25 244 GLY A C 1
ATOM 1971 O O . GLY A 1 244 ? 21.489 1.772 7.282 1.00 89.25 244 GLY A O 1
ATOM 1972 N N . TRP A 1 245 ? 20.719 1.073 5.281 1.00 89.12 245 TRP A N 1
ATOM 1973 C CA . TRP A 1 245 ? 19.900 2.250 5.000 1.00 89.12 245 TRP A CA 1
ATOM 1974 C C . TRP A 1 245 ? 18.819 2.460 6.066 1.00 89.12 245 TRP A C 1
ATOM 1976 O O . TRP A 1 245 ? 18.607 3.575 6.542 1.00 89.12 245 TRP A O 1
ATOM 1986 N N . MET A 1 246 ? 18.200 1.377 6.541 1.00 90.12 246 MET A N 1
ATOM 1987 C CA . MET A 1 246 ? 17.172 1.480 7.573 1.00 90.12 246 MET A CA 1
ATOM 1988 C C . MET A 1 246 ? 17.702 1.929 8.911 1.00 90.12 246 MET A C 1
ATOM 1990 O O . MET A 1 246 ? 17.130 2.811 9.548 1.00 90.12 246 MET A O 1
ATOM 1994 N N . LYS A 1 247 ? 18.834 1.365 9.315 1.00 90.06 247 LYS A N 1
ATOM 1995 C CA . LYS A 1 247 ? 19.542 1.811 10.502 1.00 90.06 247 LYS A CA 1
ATOM 1996 C C . LYS A 1 247 ? 19.926 3.289 10.387 1.00 90.06 247 LYS A C 1
ATOM 1998 O O . LYS A 1 247 ? 19.790 4.011 11.370 1.00 90.06 247 LYS A O 1
ATOM 2003 N N . ALA A 1 248 ? 20.362 3.742 9.209 1.00 89.81 248 ALA A N 1
ATOM 2004 C CA . ALA A 1 248 ? 20.694 5.144 8.980 1.00 89.81 248 ALA A CA 1
ATOM 2005 C C . ALA A 1 248 ? 19.473 6.053 9.189 1.00 89.81 248 ALA A C 1
ATOM 2007 O O . ALA A 1 248 ? 19.560 6.976 9.992 1.00 89.81 248 ALA A O 1
ATOM 2008 N N . LEU A 1 249 ? 18.327 5.729 8.577 1.00 89.06 249 LEU A N 1
ATOM 2009 C CA . LEU A 1 249 ? 17.087 6.500 8.731 1.00 89.06 249 LEU A CA 1
ATOM 2010 C C . LEU A 1 249 ? 16.580 6.608 10.173 1.00 89.06 249 LEU A C 1
ATOM 2012 O O . LEU A 1 249 ? 15.990 7.622 10.532 1.00 89.06 249 LEU A O 1
ATOM 2016 N N . PHE A 1 250 ? 16.746 5.559 10.980 1.00 87.62 250 PHE A N 1
ATOM 2017 C CA . PHE A 1 250 ? 16.261 5.561 12.363 1.00 87.62 250 PHE A CA 1
ATOM 2018 C C . PHE A 1 250 ? 17.212 6.251 13.344 1.00 87.62 250 PHE A C 1
ATOM 2020 O O . PHE A 1 250 ? 16.759 6.729 14.383 1.00 87.62 250 PHE A O 1
ATOM 2027 N N . LEU A 1 251 ? 18.518 6.244 13.064 1.00 90.94 251 LEU A N 1
ATOM 2028 C CA . LEU A 1 251 ? 19.540 6.715 14.003 1.00 90.94 251 LEU A CA 1
ATOM 2029 C C . LEU A 1 251 ? 20.125 8.087 13.656 1.00 90.94 251 LEU A C 1
ATOM 2031 O O . LEU A 1 251 ? 20.862 8.623 14.479 1.00 90.94 251 LEU A O 1
ATOM 2035 N N . HIS A 1 252 ? 19.844 8.629 12.469 1.00 90.69 252 HIS A N 1
ATOM 2036 C CA . HIS A 1 252 ? 20.434 9.877 11.986 1.00 90.69 252 HIS A CA 1
ATOM 2037 C C . HIS A 1 252 ? 19.375 10.830 11.423 1.00 90.69 252 HIS A C 1
ATOM 2039 O O . HIS A 1 252 ? 18.377 10.410 10.837 1.00 90.69 252 HIS A O 1
ATOM 2045 N N . SER A 1 253 ? 19.644 12.128 11.542 1.00 86.81 253 SER A N 1
ATOM 2046 C CA . SER A 1 253 ? 18.854 13.211 10.941 1.00 86.81 253 SER A CA 1
ATOM 2047 C C . SER A 1 253 ? 19.158 13.394 9.456 1.00 86.81 253 SER A C 1
ATOM 2049 O O . SER A 1 253 ? 19.964 12.689 8.847 1.00 86.81 253 SER A O 1
ATOM 2051 N N . GLY A 1 254 ? 18.520 14.406 8.866 1.00 83.62 254 GLY A N 1
ATOM 2052 C CA . GLY A 1 254 ? 18.793 14.849 7.512 1.00 83.62 254 GLY A CA 1
ATOM 2053 C C . GLY A 1 254 ? 18.148 13.957 6.461 1.00 83.62 254 GLY A C 1
ATOM 2054 O O . GLY A 1 254 ? 17.604 12.884 6.731 1.00 83.62 254 GLY A O 1
ATOM 2055 N N . GLN A 1 255 ? 18.193 14.430 5.222 1.00 84.12 255 GLN A N 1
ATOM 2056 C CA . GLN A 1 255 ? 17.622 13.702 4.102 1.00 84.12 255 GLN A CA 1
ATOM 2057 C C . GLN A 1 255 ? 18.336 12.352 3.938 1.00 84.12 255 GLN A C 1
ATOM 2059 O O . GLN A 1 255 ? 19.563 12.292 3.839 1.00 84.12 255 GLN A O 1
ATOM 2064 N N . TYR A 1 256 ? 17.556 11.271 3.928 1.00 84.62 256 TYR A N 1
ATOM 2065 C CA . TYR A 1 256 ? 18.045 9.892 3.823 1.00 84.62 256 TYR A CA 1
ATOM 2066 C C . TYR A 1 256 ? 19.006 9.447 4.944 1.00 84.62 256 TYR A C 1
ATOM 2068 O O . TYR A 1 256 ? 19.816 8.550 4.726 1.00 84.62 256 TYR A O 1
ATOM 2076 N N . GLY A 1 257 ? 18.933 10.054 6.137 1.00 86.12 257 GLY A N 1
ATOM 2077 C CA . GLY A 1 257 ? 19.740 9.636 7.292 1.00 86.12 257 GLY A CA 1
ATOM 2078 C C . GLY A 1 257 ? 21.235 9.943 7.145 1.00 86.12 257 GLY A C 1
ATOM 2079 O O . GLY A 1 257 ? 22.069 9.226 7.690 1.00 86.12 257 GLY A O 1
ATOM 2080 N N . LYS A 1 258 ? 21.584 10.975 6.363 1.00 87.75 258 LYS A N 1
ATOM 2081 C CA . LYS A 1 258 ? 22.972 11.427 6.134 1.00 87.75 258 LYS A CA 1
ATOM 2082 C C . LYS A 1 258 ? 23.481 12.446 7.165 1.00 87.75 258 LYS A C 1
ATOM 2084 O O . LYS A 1 258 ? 24.619 12.894 7.056 1.00 87.75 258 LYS A O 1
ATOM 2089 N N . GLY A 1 259 ? 22.627 12.881 8.084 1.00 87.19 259 GLY A N 1
ATOM 2090 C CA . GLY A 1 259 ? 22.937 13.885 9.096 1.00 87.19 259 GLY A CA 1
ATOM 2091 C C . GLY A 1 259 ? 23.584 13.306 10.350 1.00 87.19 259 GLY A C 1
ATOM 2092 O O . GLY A 1 259 ? 24.064 12.174 10.381 1.00 87.19 259 GLY A O 1
ATOM 2093 N N . GLU A 1 260 ? 23.587 14.111 11.408 1.00 89.88 260 GLU A N 1
ATOM 2094 C CA . GLU A 1 260 ? 24.122 13.720 12.710 1.00 89.88 260 GLU A CA 1
ATOM 2095 C C . GLU A 1 260 ? 23.253 12.650 13.377 1.00 89.88 260 GLU A C 1
ATOM 2097 O O . GLU A 1 260 ? 22.047 12.567 13.128 1.00 89.88 260 GLU A O 1
ATOM 2102 N N . GLY A 1 261 ? 23.872 11.853 14.251 1.00 91.12 261 GLY A N 1
ATOM 2103 C CA . GLY A 1 261 ? 23.193 10.819 15.023 1.00 91.12 261 GLY A CA 1
ATOM 2104 C C . GLY A 1 261 ? 22.212 11.418 16.030 1.00 91.12 261 GLY A C 1
ATOM 2105 O O . GLY A 1 261 ? 22.615 11.939 17.069 1.00 91.12 261 GLY A O 1
ATOM 2106 N N . ASN A 1 262 ? 20.923 11.346 15.725 1.00 86.19 262 ASN A N 1
ATOM 2107 C CA . ASN A 1 262 ? 19.828 11.813 16.564 1.00 86.19 262 ASN A CA 1
ATOM 2108 C C . ASN A 1 262 ? 18.516 11.132 16.136 1.00 86.19 262 ASN A C 1
ATOM 2110 O O . ASN A 1 262 ? 18.385 10.601 15.037 1.00 86.19 262 ASN A O 1
ATOM 2114 N N . ILE A 1 263 ? 17.536 11.138 17.040 1.00 82.56 263 ILE A N 1
ATOM 2115 C CA . ILE A 1 263 ? 16.203 10.564 16.784 1.00 82.56 263 ILE A CA 1
ATOM 2116 C C . ILE A 1 263 ? 15.177 11.679 16.546 1.00 82.56 263 ILE A C 1
ATOM 2118 O O . ILE A 1 263 ? 14.246 11.520 15.762 1.00 82.56 263 ILE A O 1
ATOM 2122 N N . ILE A 1 264 ? 15.345 12.822 17.218 1.00 85.75 264 ILE A N 1
ATOM 2123 C CA . ILE A 1 264 ? 14.501 14.006 17.052 1.00 85.75 264 ILE A CA 1
ATOM 2124 C C . ILE A 1 264 ? 15.409 15.229 16.978 1.00 85.75 264 ILE A C 1
ATOM 2126 O O . ILE A 1 264 ? 16.187 15.486 17.899 1.00 85.75 264 ILE A O 1
ATOM 2130 N N . ASP A 1 265 ? 15.274 15.999 15.902 1.00 86.62 265 ASP A N 1
ATOM 2131 C CA . ASP A 1 265 ? 15.880 17.319 15.780 1.00 86.62 265 ASP A CA 1
ATOM 2132 C C . ASP A 1 265 ? 14.854 18.401 16.147 1.00 86.62 265 ASP A C 1
ATOM 2134 O O . ASP A 1 265 ? 14.017 18.825 15.347 1.00 86.62 265 ASP A O 1
ATOM 2138 N N . TRP A 1 266 ? 14.921 18.856 17.398 1.00 88.19 266 TRP A N 1
ATOM 2139 C CA . TRP A 1 266 ? 14.017 19.878 17.924 1.00 88.19 266 TRP A CA 1
ATOM 2140 C C . TRP A 1 266 ? 14.137 21.227 17.207 1.00 88.19 266 TRP A C 1
ATOM 2142 O O . TRP A 1 266 ? 13.180 22.001 17.233 1.00 88.19 266 TRP A O 1
ATOM 2152 N N . LYS A 1 267 ? 15.268 21.511 16.543 1.00 89.94 267 LYS A N 1
ATOM 2153 C CA . LYS A 1 267 ? 15.461 22.771 15.810 1.00 89.94 267 LYS A CA 1
ATOM 2154 C C . LYS A 1 267 ? 14.602 22.821 14.549 1.00 89.94 267 LYS A C 1
ATOM 2156 O O . LYS A 1 267 ? 14.093 23.882 14.202 1.00 89.94 267 LYS A O 1
ATOM 2161 N N . THR A 1 268 ? 14.419 21.682 13.883 1.00 89.50 268 THR A N 1
ATOM 2162 C CA . THR A 1 268 ? 13.642 21.584 12.639 1.00 89.50 268 THR A CA 1
ATOM 2163 C C . THR A 1 268 ? 12.183 21.197 12.873 1.00 89.50 268 THR A C 1
ATOM 2165 O O . THR A 1 268 ? 11.339 21.505 12.034 1.00 89.50 268 THR A O 1
ATOM 2168 N N . PHE A 1 269 ? 11.847 20.603 14.023 1.00 89.44 269 PHE A N 1
ATOM 2169 C CA . PHE A 1 269 ? 10.485 20.148 14.327 1.00 89.44 269 PHE A CA 1
ATOM 2170 C C . PHE A 1 269 ? 9.418 21.247 14.179 1.00 89.44 269 PHE A C 1
ATOM 2172 O O . PHE A 1 269 ? 8.447 21.070 13.445 1.00 89.44 269 PHE A O 1
ATOM 2179 N N . GLY A 1 270 ? 9.600 22.393 14.847 1.00 93.56 270 GLY A N 1
ATOM 2180 C CA . GLY A 1 270 ? 8.646 23.510 14.807 1.00 93.56 270 GLY A CA 1
ATOM 2181 C C . GLY A 1 270 ? 8.451 24.097 13.401 1.00 93.56 270 GLY A C 1
ATOM 2182 O O . GLY A 1 270 ? 7.311 24.159 12.933 1.00 93.56 270 GLY A O 1
ATOM 2183 N N . PRO A 1 271 ? 9.532 24.486 12.697 1.00 94.12 271 PRO A N 1
ATOM 2184 C CA . PRO A 1 271 ? 9.454 24.961 11.315 1.00 94.12 271 PRO A CA 1
ATOM 2185 C C . PRO A 1 271 ? 8.798 23.958 10.359 1.00 94.12 271 PRO A C 1
ATOM 2187 O O . PRO A 1 271 ? 7.913 24.341 9.596 1.00 94.12 271 PRO A O 1
ATOM 2190 N N . ASN A 1 272 ? 9.154 22.671 10.445 1.00 92.00 272 ASN A N 1
ATOM 2191 C CA . ASN A 1 272 ? 8.568 21.631 9.597 1.00 92.00 272 ASN A CA 1
ATOM 2192 C C . ASN A 1 272 ? 7.073 21.449 9.878 1.00 92.00 272 ASN A C 1
ATOM 2194 O O . ASN A 1 272 ? 6.279 21.355 8.945 1.00 92.00 272 ASN A O 1
ATOM 2198 N N . PHE A 1 273 ? 6.667 21.446 11.152 1.00 92.38 273 PHE A N 1
ATOM 2199 C CA . PHE A 1 273 ? 5.253 21.379 11.519 1.00 92.38 273 PHE A CA 1
ATOM 2200 C C . PHE A 1 273 ? 4.472 22.585 10.982 1.00 92.38 273 PHE A C 1
ATOM 2202 O O . PHE A 1 273 ? 3.378 22.422 10.443 1.00 92.38 273 PHE A O 1
ATOM 2209 N N . SER A 1 274 ? 5.053 23.786 11.072 1.00 94.62 274 SER A N 1
ATOM 2210 C CA . SER A 1 274 ? 4.472 25.001 10.495 1.00 94.62 274 SER A CA 1
ATOM 2211 C C . SER A 1 274 ? 4.308 24.883 8.976 1.00 94.62 274 SER A C 1
ATOM 2213 O O . SER A 1 274 ? 3.213 25.130 8.472 1.00 94.62 274 SER A O 1
ATOM 2215 N N . SER A 1 275 ? 5.338 24.411 8.256 1.00 93.56 275 SER A N 1
ATOM 2216 C CA . SER A 1 275 ? 5.274 24.182 6.801 1.00 93.56 275 SER A CA 1
ATOM 2217 C C . SER A 1 275 ? 4.145 23.219 6.444 1.00 93.56 275 SER A C 1
ATOM 2219 O O . SER A 1 275 ? 3.262 23.562 5.656 1.00 93.56 275 SER A O 1
ATOM 2221 N N . LEU A 1 276 ? 4.088 22.064 7.120 1.00 90.31 276 LEU A N 1
ATOM 2222 C CA . LEU A 1 276 ? 3.048 21.055 6.914 1.00 90.31 276 LEU A CA 1
ATOM 2223 C C . LEU A 1 276 ? 1.647 21.624 7.141 1.00 90.31 276 LEU A C 1
ATOM 2225 O O . LEU A 1 276 ? 0.752 21.389 6.325 1.00 90.31 276 LEU A O 1
ATOM 2229 N N . TYR A 1 277 ? 1.455 22.390 8.219 1.00 91.25 277 TYR A N 1
ATOM 2230 C CA . TYR A 1 277 ? 0.187 23.060 8.489 1.00 91.25 277 TYR A CA 1
ATOM 2231 C C . TYR A 1 277 ? -0.165 24.053 7.381 1.00 91.25 277 TYR A C 1
ATOM 2233 O O . TYR A 1 277 ? -1.302 24.064 6.911 1.00 91.25 277 TYR A O 1
ATOM 2241 N N . THR A 1 278 ? 0.792 24.867 6.928 1.00 92.62 278 THR A N 1
ATOM 2242 C CA . THR A 1 278 ? 0.542 25.864 5.881 1.00 92.62 278 THR A CA 1
ATOM 2243 C C . THR A 1 278 ? 0.222 25.249 4.524 1.00 92.62 278 THR A C 1
ATOM 2245 O O . THR A 1 278 ? -0.682 25.748 3.856 1.00 92.62 278 THR A O 1
ATOM 2248 N N . GLU A 1 279 ? 0.890 24.157 4.154 1.00 87.88 279 GLU A N 1
ATOM 2249 C CA . GLU A 1 279 ? 0.689 23.446 2.888 1.00 87.88 279 GLU A CA 1
ATOM 2250 C C . GLU A 1 279 ? -0.610 22.627 2.883 1.00 87.88 279 GLU A C 1
ATOM 2252 O O . GLU A 1 279 ? -1.264 22.505 1.851 1.00 87.88 279 GLU A O 1
ATOM 2257 N N . ASN A 1 280 ? -1.025 22.095 4.040 1.00 86.88 280 ASN A N 1
ATOM 2258 C CA . ASN A 1 280 ? -2.130 21.137 4.142 1.00 86.88 280 ASN A CA 1
ATOM 2259 C C . ASN A 1 280 ? -3.233 21.583 5.116 1.00 86.88 280 ASN A C 1
ATOM 2261 O O . ASN A 1 280 ? -3.843 20.757 5.797 1.00 86.88 280 ASN A O 1
ATOM 2265 N N . ARG A 1 281 ? -3.535 22.887 5.180 1.00 89.44 281 ARG A N 1
ATOM 2266 C CA . ARG A 1 281 ? -4.492 23.471 6.150 1.00 89.44 281 ARG A CA 1
ATOM 2267 C C . ARG A 1 281 ? -5.816 22.715 6.240 1.00 89.44 281 ARG A C 1
ATOM 2269 O O . ARG A 1 281 ? -6.308 22.455 7.334 1.00 89.44 281 ARG A O 1
ATOM 2276 N N . PHE A 1 282 ? -6.393 22.357 5.092 1.00 86.00 282 PHE A N 1
ATOM 2277 C CA . PHE A 1 282 ? -7.679 21.661 5.028 1.00 86.00 282 PHE A CA 1
ATOM 2278 C C . PHE A 1 282 ? -7.642 20.296 5.732 1.00 86.00 282 PHE A C 1
ATOM 2280 O O . PHE A 1 282 ? -8.557 19.962 6.481 1.00 86.00 282 PHE A O 1
ATOM 2287 N N . PHE A 1 283 ? -6.552 19.544 5.556 1.00 84.19 283 PHE A N 1
ATOM 2288 C CA . PHE A 1 283 ? -6.347 18.263 6.226 1.00 84.19 283 PHE A CA 1
ATOM 2289 C C . PHE A 1 283 ? -6.295 18.428 7.751 1.00 84.19 283 PHE A C 1
ATOM 2291 O O . PHE A 1 283 ? -6.999 17.715 8.466 1.00 84.19 283 PHE A O 1
ATOM 2298 N N . PHE A 1 284 ? -5.543 19.413 8.254 1.00 88.81 284 PHE A N 1
ATOM 2299 C CA . PHE A 1 284 ? -5.462 19.685 9.693 1.00 88.81 284 PHE A CA 1
ATOM 2300 C C . PHE A 1 284 ? -6.812 20.092 10.293 1.00 88.81 284 PHE A C 1
ATOM 2302 O O . PHE A 1 284 ? -7.173 19.598 11.359 1.00 88.81 284 PHE A O 1
ATOM 2309 N N . TRP A 1 285 ? -7.593 20.931 9.607 1.00 89.94 285 TRP A N 1
ATOM 2310 C CA . TRP A 1 285 ? -8.937 21.295 10.066 1.00 89.94 285 TRP A CA 1
ATOM 2311 C C . TRP A 1 285 ? -9.871 20.090 10.147 1.00 89.94 285 TRP A C 1
ATOM 2313 O O . TRP A 1 285 ? -10.559 19.926 11.155 1.00 89.94 285 TRP A O 1
ATOM 2323 N N . ILE A 1 286 ? -9.859 19.215 9.137 1.00 86.75 286 ILE A N 1
ATOM 2324 C CA . ILE A 1 286 ? -10.623 17.964 9.181 1.00 86.75 286 ILE A CA 1
ATOM 2325 C C . ILE A 1 286 ? -10.179 17.112 10.370 1.00 86.75 286 ILE A C 1
ATOM 2327 O O . ILE A 1 286 ? -11.033 16.640 11.117 1.00 86.75 286 ILE A O 1
ATOM 2331 N N . MET A 1 287 ? -8.872 16.941 10.587 1.00 86.38 287 MET A N 1
ATOM 2332 C CA . MET A 1 287 ? -8.365 16.171 11.726 1.00 86.38 287 MET A CA 1
ATOM 2333 C C . MET A 1 287 ? -8.816 16.752 13.069 1.00 86.38 287 MET A C 1
ATOM 2335 O O . MET A 1 287 ? -9.244 15.996 13.936 1.00 86.38 287 MET A O 1
ATOM 2339 N N . ILE A 1 288 ? -8.776 18.077 13.237 1.00 90.88 288 ILE A N 1
ATOM 2340 C CA . ILE A 1 288 ? -9.243 18.749 14.458 1.00 90.88 288 ILE A CA 1
ATOM 2341 C C . ILE A 1 288 ? -10.741 18.508 14.663 1.00 90.88 288 ILE A C 1
ATOM 2343 O O . ILE A 1 288 ? -11.153 18.139 15.761 1.00 90.88 288 ILE A O 1
ATOM 2347 N N . VAL A 1 289 ? -11.563 18.665 13.621 1.00 90.19 289 VAL A N 1
ATOM 2348 C CA . VAL A 1 289 ? -13.009 18.408 13.706 1.00 90.19 289 VAL A CA 1
ATOM 2349 C C . VAL A 1 289 ? -13.281 16.946 14.057 1.00 90.19 289 VAL A C 1
ATOM 2351 O O . VAL A 1 289 ? -14.081 16.677 14.951 1.00 90.19 289 VAL A O 1
ATOM 2354 N N . LEU A 1 290 ? -12.593 16.001 13.411 1.00 85.19 290 LEU A N 1
ATOM 2355 C CA . LEU A 1 290 ? -12.717 14.574 13.712 1.00 85.19 290 LEU A CA 1
ATOM 2356 C C . LEU A 1 290 ? -12.300 14.264 15.152 1.00 85.19 290 LEU A C 1
ATOM 2358 O O . LEU A 1 290 ? -13.001 13.512 15.823 1.00 85.19 290 LEU A O 1
ATOM 2362 N N . LEU A 1 291 ? -11.230 14.887 15.653 1.00 86.56 291 LEU A N 1
ATOM 2363 C CA . LEU A 1 291 ? -10.780 14.740 17.035 1.00 86.56 291 LEU A CA 1
ATOM 2364 C C . LEU A 1 291 ? -11.802 15.308 18.031 1.00 86.56 291 LEU A C 1
ATOM 2366 O O . LEU A 1 291 ? -12.098 14.665 19.034 1.00 86.56 291 LEU A O 1
ATOM 2370 N N . ILE A 1 292 ? -12.387 16.477 17.755 1.00 88.69 292 ILE A N 1
ATOM 2371 C CA . ILE A 1 292 ? -13.433 17.073 18.601 1.00 88.69 292 ILE A CA 1
ATOM 2372 C C . ILE A 1 292 ? -14.674 16.180 18.622 1.00 88.69 292 ILE A C 1
ATOM 2374 O O . ILE A 1 292 ? -15.184 15.872 19.698 1.00 88.69 292 ILE A O 1
ATOM 2378 N N . VAL A 1 293 ? -15.147 15.732 17.455 1.00 84.56 293 VAL A N 1
ATOM 2379 C CA . VAL A 1 293 ? -16.294 14.817 17.343 1.00 84.56 293 VAL A CA 1
ATOM 2380 C C . VAL A 1 293 ? -16.006 13.513 18.082 1.00 84.56 293 VAL A C 1
ATOM 2382 O O . VAL A 1 293 ? -16.863 13.017 18.814 1.00 84.56 293 VAL A O 1
ATOM 2385 N N . PHE A 1 294 ? -14.791 12.985 17.945 1.00 80.38 294 PHE A N 1
ATOM 2386 C CA . PHE A 1 294 ? -14.337 11.800 18.653 1.00 80.38 294 PHE A CA 1
ATOM 2387 C C . PHE A 1 294 ? -14.400 11.995 20.174 1.00 80.38 294 PHE A C 1
ATOM 2389 O O . PHE A 1 294 ? -15.105 11.244 20.851 1.00 80.38 294 PHE A O 1
ATOM 2396 N N . VAL A 1 295 ? -13.755 13.037 20.707 1.00 82.81 295 VAL A N 1
ATOM 2397 C CA . VAL A 1 295 ? -13.730 13.342 22.147 1.00 82.81 295 VAL A CA 1
ATOM 2398 C C . VAL A 1 295 ? -15.142 13.591 22.681 1.00 82.81 295 VAL A C 1
ATOM 2400 O O . VAL A 1 295 ? -15.519 13.016 23.703 1.00 82.81 295 VAL A O 1
ATOM 2403 N N . ALA A 1 296 ? -15.959 14.375 21.974 1.00 82.25 296 ALA A N 1
ATOM 2404 C CA . ALA A 1 296 ? -17.346 14.630 22.3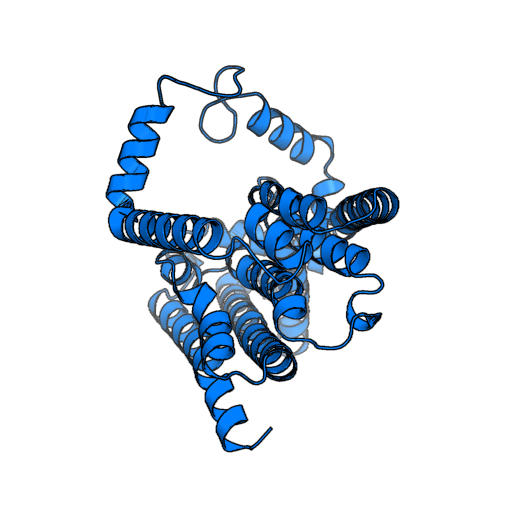49 1.00 82.25 296 ALA A CA 1
ATOM 2405 C C . ALA A 1 296 ? -18.160 13.328 22.396 1.00 82.25 296 ALA A C 1
ATOM 2407 O O . ALA A 1 296 ? -18.822 13.048 23.395 1.00 82.25 296 ALA A O 1
ATOM 2408 N N . SER A 1 297 ? -18.052 12.479 21.368 1.00 75.06 297 SER A N 1
ATOM 2409 C CA . SER A 1 297 ? -18.754 11.191 21.318 1.00 75.06 297 SER A CA 1
ATOM 2410 C C . SER A 1 297 ? -18.319 10.236 22.436 1.00 75.06 297 SER A C 1
ATOM 2412 O O . SER A 1 297 ? -19.154 9.519 22.997 1.00 75.06 297 SER A O 1
ATOM 2414 N N . PHE A 1 298 ? -17.034 10.267 22.802 1.00 72.62 298 PHE A N 1
ATOM 2415 C CA . PHE A 1 298 ? -16.464 9.467 23.880 1.00 72.62 298 PHE A CA 1
ATOM 2416 C C . PHE A 1 298 ? -16.980 9.915 25.253 1.00 72.62 298 PHE A C 1
ATOM 2418 O O . PHE A 1 298 ? -17.332 9.077 26.082 1.00 72.62 298 PHE A O 1
ATOM 2425 N N . ILE A 1 299 ? -17.081 11.229 25.481 1.00 78.56 299 ILE A N 1
ATOM 2426 C CA . ILE A 1 299 ? -17.613 11.802 26.726 1.00 78.56 299 ILE A CA 1
ATOM 2427 C C . ILE A 1 299 ? -19.127 11.557 26.839 1.00 78.56 299 ILE A C 1
ATOM 2429 O O . ILE A 1 299 ? -19.614 11.197 27.913 1.00 78.56 299 ILE A O 1
ATOM 2433 N N . SER A 1 300 ? -19.879 11.699 25.741 1.00 70.81 300 SER A N 1
ATOM 2434 C CA . SER A 1 300 ? -21.338 11.532 25.733 1.00 70.81 300 SER A CA 1
ATOM 2435 C C . SER A 1 300 ? -21.793 10.077 25.918 1.00 70.81 300 SER A C 1
ATOM 2437 O O . SER A 1 300 ? -22.832 9.838 26.531 1.00 70.81 300 SER A O 1
ATOM 2439 N N . LYS A 1 301 ? -21.030 9.078 25.450 1.00 63.88 301 LYS A N 1
ATOM 2440 C CA . LYS A 1 301 ? -21.369 7.646 25.597 1.00 63.88 301 LYS A CA 1
ATOM 2441 C C . LYS A 1 301 ? -20.868 7.041 26.917 1.00 63.88 301 LYS 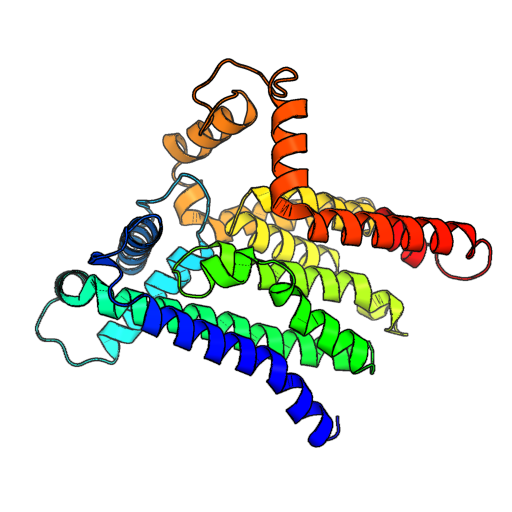A C 1
ATOM 2443 O O . LYS A 1 301 ? -20.220 5.996 26.933 1.00 63.88 301 LYS A O 1
ATOM 2448 N N . LYS A 1 302 ? -21.215 7.657 28.054 1.00 54.62 302 LYS A N 1
ATOM 2449 C CA . LYS A 1 302 ? -20.802 7.170 29.386 1.00 54.62 302 LYS A CA 1
ATOM 2450 C C . LYS A 1 302 ? -21.508 5.878 29.837 1.00 54.62 302 LYS A C 1
ATOM 2452 O O . LYS A 1 302 ? -21.034 5.241 30.766 1.00 54.62 302 LYS A O 1
ATOM 2457 N N . ASN A 1 303 ? -22.593 5.448 29.189 1.00 55.44 303 ASN A N 1
ATOM 2458 C CA . ASN A 1 303 ? -23.356 4.270 29.610 1.00 55.44 303 ASN A CA 1
ATOM 2459 C C . ASN A 1 303 ? -24.053 3.586 28.420 1.00 55.44 303 ASN A C 1
ATOM 2461 O O . ASN A 1 303 ? -25.025 4.135 27.912 1.00 55.44 303 ASN A O 1
ATOM 2465 N N . ARG A 1 304 ? -23.580 2.393 28.013 1.00 49.50 304 ARG A N 1
ATOM 2466 C CA . ARG A 1 304 ? -24.381 1.149 27.836 1.00 49.50 304 ARG A CA 1
ATOM 2467 C C . ARG A 1 304 ? -23.865 0.109 26.829 1.00 49.50 304 ARG A C 1
ATOM 2469 O O . ARG A 1 304 ? -24.289 -1.029 26.967 1.00 49.50 304 ARG A O 1
ATOM 2476 N N . GLU A 1 305 ? -22.918 0.378 25.924 1.00 49.72 305 GLU A N 1
ATOM 2477 C CA . GLU A 1 305 ? -22.485 -0.660 24.958 1.00 49.72 305 GLU A CA 1
ATOM 2478 C C . GLU A 1 305 ? -20.971 -0.699 24.672 1.00 49.72 305 GLU A C 1
ATOM 2480 O O . GLU A 1 305 ? -20.414 0.151 23.983 1.00 49.72 305 GLU A O 1
ATOM 2485 N N . GLY A 1 306 ? -20.329 -1.768 25.165 1.00 53.91 306 GLY A N 1
ATOM 2486 C CA . GLY A 1 306 ? -19.257 -2.479 24.462 1.00 53.91 306 GLY A CA 1
ATOM 2487 C C . GLY A 1 306 ? -17.816 -2.019 24.696 1.00 53.91 306 GLY A C 1
ATOM 2488 O O . GLY A 1 306 ? -17.322 -1.102 24.044 1.00 53.91 306 GLY A O 1
ATOM 2489 N N . SER A 1 307 ? -17.063 -2.771 25.505 1.00 61.38 307 SER A N 1
ATOM 2490 C CA . SER A 1 307 ? -15.603 -2.631 25.670 1.00 61.38 307 SER A CA 1
ATOM 2491 C C . SER A 1 307 ? -14.813 -2.625 24.348 1.00 61.38 307 SER A C 1
ATOM 2493 O O . SER A 1 307 ? -13.702 -2.105 24.312 1.00 61.38 307 SER A O 1
ATOM 2495 N N . LEU A 1 308 ? -15.382 -3.167 23.267 1.00 62.75 308 LEU A N 1
ATOM 2496 C CA . LEU A 1 308 ? -14.804 -3.198 21.927 1.00 62.75 308 LEU A CA 1
ATOM 2497 C C . LEU A 1 308 ? -14.910 -1.860 21.186 1.00 62.75 308 LEU A C 1
ATOM 2499 O O . LEU A 1 308 ? -13.912 -1.425 20.624 1.00 62.75 308 LEU A O 1
ATOM 2503 N N . ILE A 1 309 ? -16.064 -1.179 21.239 1.00 64.56 309 ILE A N 1
ATOM 2504 C CA . ILE A 1 309 ? -16.227 0.162 20.645 1.00 64.56 309 ILE A CA 1
ATOM 2505 C C . ILE A 1 309 ? -15.219 1.104 21.292 1.00 64.56 309 ILE A C 1
ATOM 2507 O O . ILE A 1 309 ? -14.474 1.784 20.602 1.00 64.56 309 ILE A O 1
ATOM 2511 N N . ARG A 1 310 ? -15.101 1.035 22.623 1.00 64.12 310 ARG A N 1
ATOM 2512 C CA . ARG A 1 310 ? -14.106 1.803 23.373 1.00 64.12 310 ARG A CA 1
ATOM 2513 C C . ARG A 1 310 ? -12.665 1.486 22.950 1.00 64.12 310 ARG A C 1
ATOM 2515 O O . ARG A 1 310 ? -11.856 2.399 22.890 1.00 64.12 310 ARG A O 1
ATOM 2522 N N . ARG A 1 311 ? -12.326 0.226 22.652 1.00 63.31 311 ARG A N 1
ATOM 2523 C CA . ARG A 1 311 ? -10.977 -0.162 22.184 1.00 63.31 311 ARG A CA 1
ATOM 2524 C C . ARG A 1 311 ? -10.690 0.303 20.764 1.00 63.31 311 ARG A C 1
ATOM 2526 O O . ARG A 1 311 ? -9.597 0.790 20.526 1.00 63.31 311 ARG A O 1
ATOM 2533 N N . ILE A 1 312 ? -11.651 0.165 19.850 1.00 64.19 312 ILE A N 1
ATOM 2534 C CA . ILE A 1 312 ? -11.524 0.659 18.472 1.00 64.19 312 ILE A CA 1
ATOM 2535 C C . ILE A 1 312 ? -11.367 2.177 18.495 1.00 64.19 312 ILE A C 1
ATOM 2537 O O . ILE A 1 312 ? -10.464 2.696 17.856 1.00 64.19 312 ILE A O 1
ATOM 2541 N N . SER A 1 313 ? -12.174 2.867 19.303 1.00 61.66 313 SER A N 1
ATOM 2542 C CA . SER A 1 313 ? -12.043 4.302 19.531 1.00 61.66 313 SER A CA 1
ATOM 2543 C C . SER A 1 313 ? -10.670 4.683 20.086 1.00 61.66 313 SER A C 1
ATOM 2545 O O . SER A 1 313 ? -10.091 5.647 19.633 1.00 61.66 313 SER A O 1
ATOM 2547 N N . LEU A 1 314 ? -10.105 3.937 21.037 1.00 58.62 314 LEU A N 1
ATOM 2548 C CA . LEU A 1 314 ? -8.755 4.224 21.546 1.00 58.62 314 LEU A CA 1
ATOM 2549 C C . LEU A 1 314 ? -7.633 3.931 20.535 1.00 58.62 314 LEU A C 1
ATOM 2551 O O . LEU A 1 314 ? -6.500 4.344 20.768 1.00 58.62 314 LEU A O 1
ATOM 2555 N N . ALA A 1 315 ? -7.914 3.168 19.477 1.00 58.69 315 ALA A N 1
ATOM 2556 C CA . ALA A 1 315 ? -6.919 2.719 18.511 1.00 58.69 315 ALA A CA 1
ATOM 2557 C C . ALA A 1 315 ? -6.873 3.571 17.230 1.00 58.69 315 ALA A C 1
ATOM 2559 O O . ALA A 1 315 ? -5.875 3.494 16.518 1.00 58.69 315 ALA A O 1
ATOM 2560 N N . VAL A 1 316 ? -7.935 4.325 16.924 1.00 56.34 316 VAL A N 1
ATOM 2561 C CA . VAL A 1 316 ? -8.110 5.149 15.710 1.00 56.34 316 VAL A CA 1
ATOM 2562 C C . VAL A 1 316 ? -8.136 6.617 16.095 1.00 56.34 316 VAL A C 1
ATOM 2564 O O . VAL A 1 316 ? -7.435 7.398 15.420 1.00 56.34 316 VAL A O 1
#

pLDDT: mean 88.74, std 10.31, range [49.5, 98.5]

Radius of gyration: 21.47 Å; chains: 1; bounding box: 55×42×62 Å

Secondary structure (DSSP, 8-state):
--HHHHHHHHHHHHHHHHHHHHHHHHH--TTTS--TTHHHHHHHHHHHHTT----S--SS--HHHHHHHHHHHHHHHHHS--SS-HHHHHHHTHHHHHHHHHHHHHHHHHHHHHHHHHHHHHHH--HHHHHHHHHGGGGSHHHHHHTTS--GGGGTHHHHHHHHHHHHHHHH---GGGGTTHHHHHHHHHHHHHHH-GGGGGGGHHHHHH--SHHHHHHHHHHHHHHHHHHTHHHHT-HHHHHHHHHHHHHB-SGGG-S-B-S--HHHHHHHHHHHHHHSHHHHHHHHHHHHHHHHHHHH--SSS-HHHHHHHHH-

Foldseek 3Di:
DDPVLLVVLLPLLVCLLVLLLVVLVVVPFCVPNDCPPVVQLLQLLVCVLVVHLAGSDQLALQLVLSVLLSVLLVVCVVPDDDDDDSVCVCVVCVRVSQQSSLSSLSNVLSVLLSVLLVLLCVQAVDSVVSVCLSCVVVPDPVCSVPSNGSALVSVLSNLVSLVVSLLCSVVRHPDPVVCPLVLLVLLLSLLLNRSSGVVSNVLNVLCVLLDDDPVSNVSSPCSNVVSNCVSSVSNVVVPCPNVVLVCLVQQADDDSNPHDGDRDDPVCVVVVVVVCCVVPVVVVVVVVVVVVVLVVVVVVCPDDDDPNVVSSSVRD

Sequence (316 aa):
MNSKKLLLLLIAPLAYFFLGSYILQIAGFFSLHGADPECIYFISGLSVANGKLMLGHIDNPGTPLQYLAALVFRLVYFLRSHQGSFNHDVLANFDMYLHVLNLALTSVIAVFMYFAGRIFYRISNNLTYTVLLQLSPLFTSIIFLNIGRVVPENLIPIPVMLLSILLLQPLFASDYNRFRNNYLWFGLISAFGLSIKLTYFPLWIIPLIVLTTWKERIRYSLIAVGSFFVMALPVTLQINVFWGWMKALFLHSGQYGKGEGNIIDWKTFGPNFSSLYTENRFFFWIMIVLLIVFVASFISKKNREGSLIRRISLAV

=== Feature glossary ===
The record interleaves many kinds of information about one protein. Here is each kind framed as the question it answers.

Q: What does the local fold look like, residue by residue?
A: A 3Di character summarizes, for each residue, the relative orientation of the Cα frame of its nearest spatial neighbor. Because it encodes fold topology rather than chemistry, 3Di alignments detect remote structural similarity that sequence alignment misses.

Q: Which residues are in helices, strands, or loops?
A: Secondary structure is the local, repeating backbone conformation. DSSP classifies it into eight states by reading the hydrogen-bond network: three helix types (H, G, I), two β types (E, B), two non-regular types (T, S), and unstructured coil (-).

Q: How big and how compact is the whole molecule?
A: Three whole-structure scalars: the radius of gyration (RMS distance of Cα from centroid, in Å), the count of Cα–Cα contacts (pairs closer than 8 Å and separated by more than four residues in sequence — i.e. tertiary, not local, contacts), and the bounding-box dimensions. Together they distinguish compact globular folds from extended fibres or disordered chains.

Q: How confident is the AlphaFold model at each residue?
A: For AlphaFold models, the B-factor field carries pLDDT — the model's own estimate of local accuracy on a 0–100 scale. Regions with pLDDT<50 should be treated as essentially unmodeled; they often correspond to intrinsically disordered segments.

Q: What family and function is it annotated with?
A: Functional annotations link the protein to curated databases. InterPro entries identify conserved domains and families by matching the sequence against member-database signatures (Pfam, PROSITE, CDD, …). Gene Ontology (GO) terms describe molecular function, biological process, and cellular component in a controlled vocabulary. CATH places the structure in a hierarchical fold classification (Class/Architecture/Topology/Homologous-superfamily). The organism is the source species.

Q: What known structures does this most resemble?
A: Nearest PDB neighbors are the top structural matches found by Foldseek when searching this structure against the entire Protein Data Bank. Each hit reports a TM-score (0 to 1; >0.5 almost always implies the same fold) and an E-value. These are *structural* homologs — they may share no detectable sequence similarity.

Q: Which residues are buried vs exposed?
A: Solvent-accessible surface area (SASA) is the area in Å² traced out by the centre of a 1.4 Å probe sphere (a water molecule) rolled over the protein's van der Waals surface (Shrake–Rupley / Lee–Richards construction). Buried residues have near-zero SASA; fully exposed residues can exceed 200 Å². The total SASA scales roughly with the number of surface residues.

Q: What are the backbone torsion angles?
A: φ (phi) and ψ (psi) are the two rotatable backbone dihedrals per residue: φ is the C(i-1)–N–Cα–C torsion, ψ is the N–Cα–C–N(i+1) torsion, both in degrees on (−180°, 180°]. α-helical residues cluster near (−60°, −45°); β-strand residues near (−120°, +130°). A Ramachandran plot is simply a scatter of (φ, ψ) for every residue.

Q: Are the domains correctly placed relative to each other?
A: Predicted aligned error is AlphaFold's pairwise confidence. Unlike pLDDT (per-residue), PAE is per-residue-pair and captures whether two parts of the structure are correctly placed relative to each other. Units are ångströms of expected positional error.

Q: What if only a Cα trace is available?
A: P-SEA three-state annotation labels each residue as helix, strand, or coil based purely on the geometry of the Cα trace. It serves as a fallback when the full backbone (and thus DSSP) is unavailable.

Q: What is the amino-acid chain?
A: This is the polypeptide sequence — one letter per residue, N-terminus first. Length ranges from a few dozen residues for small domains to over a thousand for large multi-domain proteins.

Q: What do the rendered images show?
A: The six renders are orthographic views along the three Cartesian axes in both directions. Representation (cartoon, sticks, or surface) and color scheme (sequence-rainbow or by-chain) vary across proteins so the training set covers all the common visualization conventions.

Q: What do the diagnostic plots show?
A: Plot images: a contact map (which residues are close in 3D, as an N×N binary image), a Ramachandran scatter (backbone torsion angles, revealing secondary-structure composition at a glance), and — for AlphaFold structures — a PAE heatmap (pairwise prediction confidence).

Q: How mobile is each atom in the crystal?
A: B-factor (Debye–Waller factor) reflects atomic displacement in the crystal lattice. It is an experimental observable (units Å²), not a prediction; low values mean the atom is pinned down, high values mean it moves or is heterogeneous across the crystal.

Q: Where is each backbone atom in 3D?
A: The mmCIF table is the protein's shape written out atom by atom. For each backbone N, Cα, C, and carbonyl O, it records an (x, y, z) coordinate triple in Å plus the residue type, chain letter, and residue number.